Protein AF-0000000084840481 (afdb_homodimer)

pLDDT: mean 82.84, std 16.92, range [30.23, 97.81]

Organism: Latimeria chalumnae (NCBI:txid7897)

InterPro domains:
  IPR010345 Interleukin-17 family [PF06083] (32-110)
  IPR020440 Interleukin-17, chordata [PR01932] (34-46)
  IPR020440 Interleukin-17, chordata [PR01932] (53-62)
  IPR020440 Interleukin-17, chordata [PR01932] (95-109)
  IPR029034 Cystine-knot cytokine [G3DSA:2.10.90.10] (3-116)
  IPR029034 Cystine-knot cytokine [SSF57501] (19-112)

Structure (mmCIF, N/CA/C/O backbone):
data_AF-0000000084840481-model_v1
#
loop_
_entity.id
_entity.type
_entity.pdbx_description
1 polymer 'Uncharacterized protein'
#
loop_
_atom_site.group_PDB
_atom_site.id
_atom_site.type_symbol
_atom_site.label_atom_id
_atom_site.label_alt_id
_atom_site.label_comp_id
_atom_site.label_asym_id
_atom_site.label_entity_id
_atom_site.label_seq_id
_atom_site.pdbx_PDB_ins_code
_atom_site.Cartn_x
_atom_site.Cartn_y
_atom_site.Cartn_z
_atom_site.occupancy
_atom_site.B_iso_or_equiv
_atom_site.auth_seq_id
_atom_site.auth_comp_id
_atom_site.auth_asym_id
_atom_site.auth_atom_id
_atom_site.pdbx_PDB_model_num
ATOM 1 N N . MET A 1 1 ? 0.449 6.656 25.422 1 30.23 1 MET A N 1
ATOM 2 C CA . MET A 1 1 ? 0.347 8.07 25.766 1 30.23 1 MET A CA 1
ATOM 3 C C . MET A 1 1 ? -0.14 8.891 24.578 1 30.23 1 MET A C 1
ATOM 5 O O . MET A 1 1 ? 0.446 8.828 23.5 1 30.23 1 MET A O 1
ATOM 9 N N . TYR A 1 2 ? -1.412 9.273 24.625 1 35.59 2 TYR A N 1
ATOM 10 C CA . TYR A 1 2 ? -2.109 10.109 23.656 1 35.59 2 TYR A CA 1
ATOM 11 C C . TYR A 1 2 ? -1.4 11.445 23.469 1 35.59 2 TYR A C 1
ATOM 13 O O . TYR A 1 2 ? -1.13 12.148 24.438 1 35.59 2 TYR A O 1
ATOM 21 N N . GLN A 1 3 ? -0.428 11.484 22.656 1 46.62 3 GLN A N 1
ATOM 22 C CA . GLN A 1 3 ? 0.114 12.836 22.547 1 46.62 3 GLN A CA 1
ATOM 23 C C . GLN A 1 3 ? -0.957 13.828 22.094 1 46.62 3 GLN A C 1
ATOM 25 O O . GLN A 1 3 ? -1.852 13.469 21.328 1 46.62 3 GLN A O 1
ATOM 30 N N . PRO A 1 4 ? -1.039 14.914 22.75 1 46.19 4 PRO A N 1
ATOM 31 C CA . PRO A 1 4 ? -1.982 16 22.453 1 46.19 4 PRO A CA 1
ATOM 32 C C . PRO A 1 4 ? -2.027 16.359 20.969 1 46.19 4 PRO A C 1
ATOM 34 O O . PRO A 1 4 ? -1.028 16.203 20.266 1 46.19 4 PRO A O 1
ATOM 37 N N . SER A 1 5 ? -3.213 16.312 20.469 1 55.38 5 SER A N 1
ATOM 38 C CA . SER A 1 5 ? -3.543 16.75 19.125 1 55.38 5 SER A CA 1
ATOM 39 C C . SER A 1 5 ? -2.932 18.109 18.812 1 55.38 5 SER A C 1
ATOM 41 O O . SER A 1 5 ? -3.262 19.109 19.469 1 55.38 5 SER A O 1
ATOM 43 N N . LYS A 1 6 ? -1.601 18.234 18.797 1 58.41 6 LYS A N 1
ATOM 44 C CA . LYS A 1 6 ? -1 19.516 18.469 1 58.41 6 LYS A CA 1
ATOM 45 C C . LYS A 1 6 ? -1.173 19.828 16.984 1 58.41 6 LYS A C 1
ATOM 47 O O . LYS A 1 6 ? -1.096 18.938 16.141 1 58.41 6 LYS A O 1
ATOM 52 N N . ALA A 1 7 ? -1.699 21.031 16.812 1 64.62 7 ALA A N 1
ATOM 53 C CA . ALA A 1 7 ? -1.777 21.531 15.445 1 64.62 7 ALA A CA 1
ATOM 54 C C . ALA A 1 7 ? -0.384 21.75 14.859 1 64.62 7 ALA A C 1
ATOM 56 O O . ALA A 1 7 ? 0.525 22.203 15.555 1 64.62 7 ALA A O 1
ATOM 57 N N . ILE A 1 8 ? -0.205 21.125 13.68 1 70.94 8 ILE A N 1
ATOM 58 C CA . ILE A 1 8 ? 1.121 21.266 13.094 1 70.94 8 ILE A CA 1
ATOM 59 C C . ILE A 1 8 ? 1.025 22.062 11.797 1 70.94 8 ILE A C 1
ATOM 61 O O . ILE A 1 8 ? -0.026 22.094 11.148 1 70.94 8 ILE A O 1
ATOM 65 N N . LYS A 1 9 ? 2.07 22.875 11.609 1 72.44 9 LYS A N 1
ATOM 66 C CA . LYS A 1 9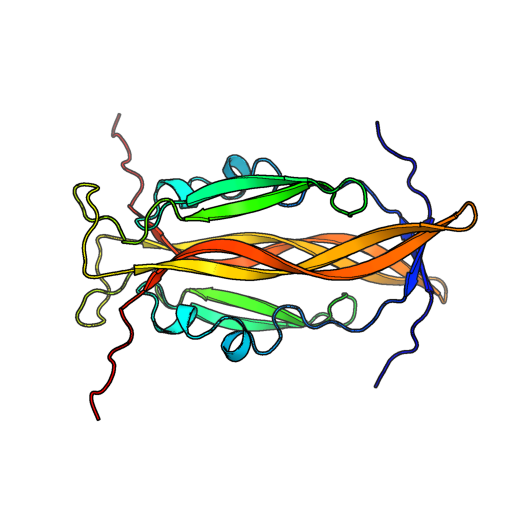 ? 2.211 23.594 10.344 1 72.44 9 LYS A CA 1
ATOM 67 C C . LYS A 1 9 ? 3.066 22.797 9.359 1 72.44 9 LYS A C 1
ATOM 69 O O . LYS A 1 9 ? 4.148 22.312 9.711 1 72.44 9 LYS A O 1
ATOM 74 N N . MET A 1 10 ? 2.486 22.406 8.25 1 77 10 MET A N 1
ATOM 75 C CA . MET A 1 10 ? 3.215 21.625 7.242 1 77 10 MET A CA 1
ATOM 76 C C . MET A 1 10 ? 2.908 22.141 5.84 1 77 10 MET A C 1
ATOM 78 O O . MET A 1 10 ? 1.794 22.594 5.566 1 77 10 MET A O 1
ATOM 82 N N . LYS A 1 11 ? 3.979 22.203 5.047 1 72.62 11 LYS A N 1
ATOM 83 C CA . LYS A 1 11 ? 3.781 22.547 3.641 1 72.62 11 LYS A CA 1
ATOM 84 C C . LYS A 1 11 ? 3.252 21.344 2.855 1 72.62 11 LYS A C 1
ATOM 86 O O . LYS A 1 11 ? 3.766 20.234 2.986 1 72.62 11 LYS A O 1
ATOM 91 N N . LEU A 1 12 ? 2.145 21.609 2.238 1 73 12 LEU A N 1
ATOM 92 C CA . LEU A 1 12 ? 1.531 20.547 1.441 1 73 12 LEU A CA 1
ATOM 93 C C . LEU A 1 12 ? 1.932 20.672 -0.025 1 73 12 LEU A C 1
ATOM 95 O O . LEU A 1 12 ? 1.874 21.766 -0.6 1 73 12 LEU A O 1
ATOM 99 N N . THR A 1 13 ? 2.676 19.828 -0.426 1 68.12 13 THR A N 1
ATOM 100 C CA . THR A 1 13 ? 2.938 19.75 -1.858 1 68.12 13 THR A CA 1
ATOM 101 C C . THR A 1 13 ? 2.061 18.688 -2.512 1 68.12 13 THR A C 1
ATOM 103 O O . THR A 1 13 ? 1.621 17.734 -1.85 1 68.12 13 THR A O 1
ATOM 106 N N . GLU A 1 14 ? 1.682 18.984 -3.752 1 65.56 14 GLU A N 1
ATOM 107 C CA . GLU A 1 14 ? 0.884 18.016 -4.496 1 65.56 14 GLU A CA 1
ATOM 108 C C . GLU A 1 14 ? 1.701 16.781 -4.836 1 65.56 14 GLU A C 1
ATOM 110 O O . GLU A 1 14 ? 2.865 16.875 -5.227 1 65.56 14 GLU A O 1
ATOM 115 N N . PHE A 1 15 ? 1.133 15.695 -4.227 1 66.31 15 PHE A N 1
ATOM 116 C CA . PHE A 1 15 ? 1.73 14.406 -4.535 1 66.31 15 PHE A CA 1
ATOM 117 C C . PHE A 1 15 ? 0.736 13.508 -5.266 1 66.31 15 PHE A C 1
ATOM 119 O O . PHE A 1 15 ? -0.473 13.742 -5.215 1 66.31 15 PHE A O 1
ATOM 126 N N . THR A 1 16 ? 1.17 12.773 -6.266 1 62.72 16 THR A N 1
ATOM 127 C CA . THR A 1 16 ? 0.385 11.648 -6.766 1 62.72 16 THR A CA 1
ATOM 128 C C . THR A 1 16 ? 0.884 10.336 -6.176 1 62.72 16 THR A C 1
ATOM 130 O O . THR A 1 16 ? 2.092 10.133 -6.035 1 62.72 16 THR A O 1
ATOM 133 N N . TYR A 1 17 ? -0.106 9.789 -5.387 1 60.12 17 TYR A N 1
ATOM 134 C CA . TYR A 1 17 ? 0.276 8.43 -5.004 1 60.12 17 TYR A CA 1
ATOM 135 C C . TYR A 1 17 ? 0.443 7.547 -6.234 1 60.12 17 TYR A C 1
ATOM 137 O O . TYR A 1 17 ? -0.393 7.57 -7.141 1 60.12 17 TYR A O 1
ATOM 145 N N . GLY A 1 18 ? 1.456 6.875 -6.281 1 55.62 18 GLY A N 1
ATOM 146 C CA . GLY A 1 18 ? 1.603 5.867 -7.32 1 55.62 18 GLY A CA 1
ATOM 147 C C . GLY A 1 18 ? 1.966 6.457 -8.672 1 55.62 18 GLY A C 1
ATOM 148 O O . GLY A 1 18 ? 1.241 6.27 -9.648 1 55.62 18 GLY A O 1
ATOM 149 N N . SER A 1 19 ? 2.562 7.727 -8.734 1 48.97 19 SER A N 1
ATOM 150 C CA . SER A 1 19 ? 2.965 8.148 -10.07 1 48.97 19 SER A CA 1
ATOM 151 C C . SER A 1 19 ? 3.238 6.953 -10.977 1 48.97 19 SER A C 1
ATOM 153 O O . SER A 1 19 ? 3.361 5.824 -10.5 1 48.97 19 SER A O 1
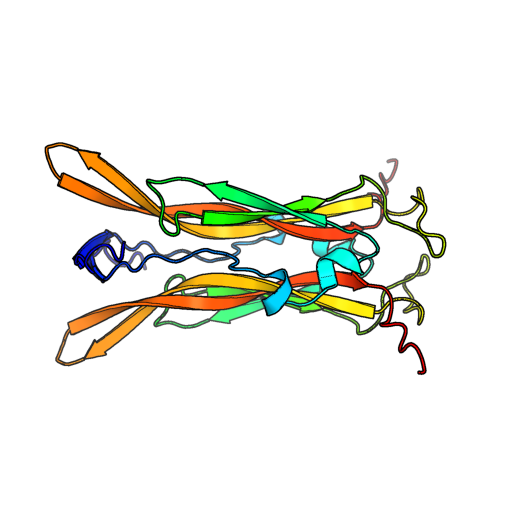ATOM 155 N N . ASP A 1 20 ? 3.467 7.156 -12.328 1 46.34 20 ASP A N 1
ATOM 156 C CA . ASP A 1 20 ? 3.578 6.133 -13.359 1 46.34 20 ASP A CA 1
ATOM 157 C C . ASP A 1 20 ? 4.293 4.891 -12.828 1 46.34 20 ASP A C 1
ATOM 159 O O . ASP A 1 20 ? 5.52 4.879 -12.711 1 46.34 20 ASP A O 1
ATOM 163 N N . ASN A 1 21 ? 3.764 4.371 -11.797 1 46.31 21 ASN A N 1
ATOM 164 C CA . ASN A 1 21 ? 4.223 3.176 -11.094 1 46.31 21 ASN A CA 1
ATOM 165 C C . ASN A 1 21 ? 4.797 2.146 -12.07 1 46.31 21 ASN A C 1
ATOM 167 O O . ASN A 1 21 ? 5.586 1.285 -11.672 1 46.31 21 ASN A O 1
ATOM 171 N N . THR A 1 22 ? 4.074 1.996 -13.266 1 51.19 22 THR A N 1
ATOM 172 C CA . THR A 1 22 ? 4.727 1.05 -14.164 1 51.19 22 THR A CA 1
ATOM 173 C C . THR A 1 22 ? 6.227 1.326 -14.242 1 51.19 22 THR A C 1
ATOM 175 O O . THR A 1 22 ? 7.035 0.395 -14.258 1 51.19 22 THR A O 1
ATOM 178 N N . GLU A 1 23 ? 6.52 2.604 -14.18 1 55.88 23 GLU A N 1
ATOM 179 C CA . GLU A 1 23 ? 7.941 2.908 -14.344 1 55.88 23 GLU A CA 1
ATOM 180 C C . GLU A 1 23 ? 8.695 2.717 -13.031 1 55.88 23 GLU A C 1
ATOM 182 O O . GLU A 1 23 ? 9.836 2.252 -13.031 1 55.88 23 GLU A O 1
ATOM 187 N N . LYS A 1 24 ? 7.848 2.844 -11.984 1 58.5 24 LYS A N 1
ATOM 188 C CA . LYS A 1 24 ? 8.664 2.9 -10.773 1 58.5 24 LYS A CA 1
ATOM 189 C C . LYS A 1 24 ? 8.82 1.515 -10.156 1 58.5 24 LYS A C 1
ATOM 191 O O . LYS A 1 24 ? 9.883 1.191 -9.609 1 58.5 24 LYS A O 1
ATOM 196 N N . PHE A 1 25 ? 7.711 0.803 -10.375 1 65.88 25 PHE A N 1
ATOM 197 C CA . PHE A 1 25 ? 7.883 -0.455 -9.656 1 65.88 25 PHE A CA 1
ATOM 198 C C . PHE A 1 25 ? 7.93 -1.63 -10.625 1 65.88 25 PHE A C 1
ATOM 200 O O . PHE A 1 25 ? 7.863 -2.787 -10.211 1 65.88 25 PHE A O 1
ATOM 207 N N . GLY A 1 26 ? 8.133 -1.222 -11.867 1 70.56 26 GLY A N 1
ATOM 208 C CA . GLY A 1 26 ? 8.406 -2.256 -12.852 1 70.56 26 GLY A CA 1
ATOM 209 C C . GLY A 1 26 ? 7.145 -2.902 -13.406 1 70.56 26 GLY A C 1
ATOM 210 O O . GLY A 1 26 ? 6.07 -2.295 -13.383 1 70.56 26 GLY A O 1
ATOM 211 N N . ASP A 1 27 ? 7.363 -4.152 -14.031 1 88.25 27 ASP A N 1
ATOM 212 C CA . ASP A 1 27 ? 6.332 -4.863 -14.781 1 88.25 27 ASP A CA 1
ATOM 213 C C . ASP A 1 27 ? 5.738 -6 -13.961 1 88.25 27 ASP A C 1
ATOM 215 O O . ASP A 1 27 ? 5.301 -7.012 -14.508 1 88.25 27 ASP A O 1
ATOM 219 N N . VAL A 1 28 ? 5.738 -5.77 -12.602 1 93.69 28 VAL A N 1
ATOM 220 C CA . VAL A 1 28 ? 5.234 -6.84 -11.742 1 93.69 28 VAL A CA 1
ATOM 221 C C . VAL A 1 28 ? 3.762 -7.098 -12.055 1 93.69 28 VAL A C 1
ATOM 223 O O . VAL A 1 28 ? 3.336 -8.25 -12.164 1 93.69 28 VAL A O 1
ATOM 226 N N . HIS A 1 29 ? 3.029 -6.07 -12.219 1 95.31 29 HIS A N 1
ATOM 227 C CA . HIS A 1 29 ? 1.584 -6.172 -12.391 1 95.31 29 HIS A CA 1
ATOM 228 C C . HIS A 1 29 ? 1.229 -6.918 -13.672 1 95.31 29 HIS A C 1
ATOM 230 O O . HIS A 1 29 ? 0.237 -7.652 -13.711 1 95.31 29 HIS A O 1
ATOM 236 N N . SER A 1 30 ? 2.084 -6.781 -14.672 1 93.69 30 SER A N 1
ATOM 237 C CA . SER A 1 30 ? 1.787 -7.41 -15.961 1 93.69 30 SER A CA 1
ATOM 238 C C . SER A 1 30 ? 2.377 -8.812 -16.031 1 93.69 30 SER A C 1
ATOM 240 O O . SER A 1 30 ? 1.871 -9.664 -16.766 1 93.69 30 SER A O 1
ATOM 242 N N . ARG A 1 31 ? 3.322 -9.102 -15.328 1 95.25 31 ARG A N 1
ATOM 243 C CA . ARG A 1 31 ? 3.975 -10.406 -15.352 1 95.25 31 ARG A CA 1
ATOM 244 C C . ARG A 1 31 ? 3.357 -11.344 -14.32 1 95.25 31 ARG A C 1
ATOM 246 O O . ARG A 1 31 ? 3.6 -12.555 -14.359 1 95.25 31 ARG A O 1
ATOM 253 N N . SER A 1 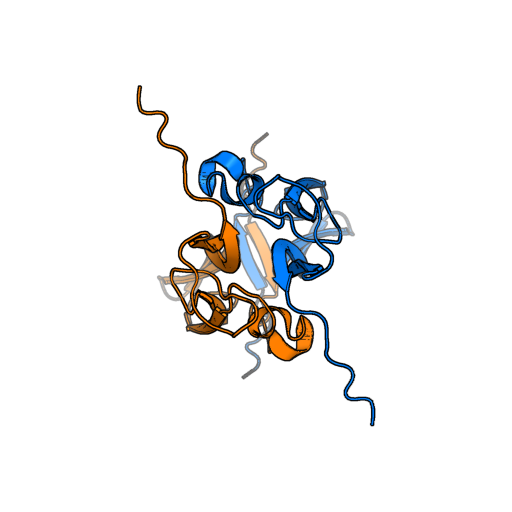32 ? 2.654 -10.789 -13.367 1 96.5 32 SER A N 1
ATOM 254 C CA . SER A 1 32 ? 2.023 -11.602 -12.328 1 96.5 32 SER A CA 1
ATOM 255 C C . SER A 1 32 ? 1.05 -12.602 -12.938 1 96.5 32 SER A C 1
ATOM 257 O O . SER A 1 32 ? 0.38 -12.305 -13.93 1 96.5 32 SER A O 1
ATOM 259 N N . ILE A 1 33 ? 0.937 -13.805 -12.297 1 97.12 33 ILE A N 1
ATOM 260 C CA . ILE A 1 33 ? -0.094 -14.75 -12.727 1 97.12 33 ILE A CA 1
ATOM 261 C C . ILE A 1 33 ? -1.432 -14.367 -12.094 1 97.12 33 ILE A C 1
ATOM 263 O O . ILE A 1 33 ? -2.438 -15.047 -12.305 1 97.12 33 ILE A O 1
ATOM 267 N N . SER A 1 34 ? -1.493 -13.352 -11.336 1 97.75 34 SER A N 1
ATOM 268 C CA . SER A 1 34 ? -2.656 -12.586 -10.906 1 97.75 34 SER A CA 1
ATOM 269 C C . SER A 1 34 ? -2.562 -11.133 -11.359 1 97.75 34 SER A C 1
ATOM 271 O O . SER A 1 34 ? -2.445 -10.227 -10.539 1 97.75 34 SER A O 1
ATOM 273 N N . PRO A 1 35 ? -2.637 -10.922 -12.664 1 97.44 35 PRO A N 1
ATOM 274 C CA . PRO A 1 35 ? -2.365 -9.578 -13.18 1 97.44 35 PRO A CA 1
ATOM 275 C C . PRO A 1 35 ? -3.42 -8.562 -12.758 1 97.44 35 PRO A C 1
ATOM 277 O O . PRO A 1 35 ? -4.562 -8.93 -12.484 1 97.44 35 PRO A O 1
ATOM 280 N N . TRP A 1 36 ? -2.953 -7.309 -12.695 1 96.69 36 TRP A N 1
ATOM 281 C CA . TRP A 1 36 ? -3.873 -6.227 -12.367 1 96.69 36 TRP A CA 1
ATOM 282 C C . TRP A 1 36 ? -3.584 -4.988 -13.203 1 96.69 36 TRP A C 1
ATOM 284 O O . TRP A 1 36 ? -2.506 -4.863 -13.789 1 96.69 36 TRP A O 1
ATOM 294 N N . ASN A 1 37 ? -4.578 -4.211 -13.281 1 94.12 37 ASN A N 1
ATOM 295 C CA . ASN A 1 37 ? -4.449 -2.871 -13.844 1 94.12 37 ASN A CA 1
ATOM 296 C C . ASN A 1 37 ? -4.574 -1.795 -12.773 1 94.12 37 ASN A C 1
ATOM 298 O O . ASN A 1 37 ? -5.035 -2.07 -11.664 1 94.12 37 ASN A O 1
ATOM 302 N N . TYR A 1 38 ? -4.016 -0.665 -13.117 1 91.38 38 TYR A N 1
ATOM 303 C CA . TYR A 1 38 ? -4.184 0.473 -12.227 1 91.38 38 TYR A CA 1
ATOM 304 C C . TYR A 1 38 ? -5.258 1.422 -12.742 1 91.38 38 TYR A C 1
ATOM 306 O O . TYR A 1 38 ? -5.352 1.662 -13.945 1 91.38 38 TYR A O 1
ATOM 314 N N . THR A 1 39 ? -6.039 1.867 -11.875 1 91.5 39 THR A N 1
ATOM 315 C CA . THR A 1 39 ? -6.965 2.961 -12.148 1 91.5 39 THR A CA 1
ATOM 316 C C . THR A 1 39 ? -6.652 4.168 -11.266 1 91.5 39 THR A C 1
ATOM 318 O O . THR A 1 39 ? -6.062 4.023 -10.195 1 91.5 39 THR A O 1
ATOM 321 N N . ILE A 1 40 ? -6.922 5.289 -11.766 1 90.12 40 ILE A N 1
ATOM 322 C CA . ILE A 1 40 ? -6.672 6.512 -11.008 1 90.12 40 ILE A CA 1
ATOM 323 C C . ILE A 1 40 ? -7.926 6.895 -10.227 1 90.12 40 ILE A C 1
ATOM 325 O O . ILE A 1 40 ? -9 7.059 -10.805 1 90.12 40 ILE A O 1
ATOM 329 N N . ASN A 1 41 ? -7.848 6.922 -8.938 1 91.38 41 ASN A N 1
ATOM 330 C CA . ASN A 1 41 ? -8.852 7.477 -8.031 1 91.38 41 ASN A CA 1
ATOM 331 C C . ASN A 1 41 ? -8.578 8.945 -7.723 1 91.38 41 ASN A C 1
ATOM 333 O O . ASN A 1 41 ? -7.625 9.266 -7.012 1 91.38 41 ASN A O 1
ATOM 337 N N . HIS A 1 42 ? -9.414 9.859 -8.266 1 92.69 42 HIS A N 1
ATOM 338 C CA . HIS A 1 42 ? -9.195 11.289 -8.133 1 92.69 42 HIS A CA 1
ATOM 339 C C . HIS A 1 42 ? -10.156 11.914 -7.133 1 92.69 42 HIS A C 1
ATOM 341 O O . HIS A 1 42 ? -11.359 11.641 -7.168 1 92.69 42 HIS A O 1
ATOM 347 N N . ASP A 1 43 ? -9.656 12.633 -6.207 1 93.5 43 ASP A N 1
ATOM 348 C CA . ASP A 1 43 ? -10.383 13.453 -5.238 1 93.5 43 ASP A CA 1
ATOM 349 C C . ASP A 1 43 ? -9.711 14.82 -5.062 1 93.5 43 ASP A C 1
ATOM 351 O O . ASP A 1 43 ? -8.648 14.922 -4.449 1 93.5 43 ASP A O 1
ATOM 355 N N . PRO A 1 44 ? -10.312 15.867 -5.578 1 91.19 44 PRO A N 1
ATOM 356 C CA . PRO A 1 44 ? -9.68 17.188 -5.512 1 91.19 44 PRO A CA 1
ATOM 357 C C . PRO A 1 44 ? -9.547 17.703 -4.086 1 91.19 44 PRO A C 1
ATOM 359 O O . PRO A 1 44 ? -8.797 18.656 -3.84 1 91.19 44 PRO A O 1
ATOM 362 N N . ASN A 1 45 ? -10.219 17.094 -3.139 1 91.44 45 ASN A N 1
ATOM 363 C CA . ASN A 1 45 ? -10.164 17.547 -1.752 1 91.44 45 ASN A CA 1
ATOM 364 C C . ASN A 1 45 ? -9.273 16.641 -0.905 1 91.44 45 ASN A C 1
ATOM 366 O O . ASN A 1 45 ? -9.383 16.625 0.322 1 91.44 45 ASN A O 1
ATOM 370 N N . ARG A 1 46 ? -8.43 15.922 -1.568 1 91.81 46 ARG A N 1
ATOM 371 C CA . ARG A 1 46 ? -7.551 14.984 -0.891 1 91.81 46 ARG A CA 1
ATOM 372 C C . ARG A 1 46 ? -6.098 15.203 -1.298 1 91.81 46 ARG A C 1
ATOM 374 O O . ARG A 1 46 ? -5.812 15.547 -2.447 1 91.81 46 ARG A O 1
ATOM 381 N N . ILE A 1 47 ? -5.176 14.977 -0.382 1 86.12 47 ILE A N 1
ATOM 382 C CA . ILE A 1 47 ? -3.74 14.938 -0.645 1 86.12 47 ILE A CA 1
ATOM 383 C C . ILE A 1 47 ? -3.195 13.547 -0.339 1 86.12 47 ILE A C 1
ATOM 385 O O . ILE A 1 47 ? -3.268 13.086 0.801 1 86.12 47 ILE A O 1
ATOM 389 N N . PRO A 1 48 ? -2.648 13 -1.306 1 89.31 48 PRO A N 1
ATOM 390 C CA . PRO A 1 48 ? -2.594 13.398 -2.713 1 89.31 48 PRO A CA 1
ATOM 391 C C . PRO A 1 48 ? -3.961 13.352 -3.393 1 89.31 48 PRO A C 1
ATOM 393 O O . PRO A 1 48 ? -4.832 12.578 -2.986 1 89.31 48 PRO A O 1
ATOM 396 N N . SER A 1 49 ? -4.102 14.125 -4.457 1 90.25 49 SER A N 1
ATOM 397 C CA . SER A 1 49 ? -5.387 14.172 -5.145 1 90.25 49 SER A CA 1
ATOM 398 C C . SER A 1 49 ? -5.578 12.961 -6.047 1 90.25 49 SER A C 1
ATOM 400 O O . SER A 1 49 ? -6.703 12.648 -6.445 1 90.25 49 SER A O 1
ATOM 402 N N . GLU A 1 50 ? -4.461 12.336 -6.406 1 89.81 50 GLU A N 1
ATOM 403 C CA . GLU A 1 50 ? -4.531 11.164 -7.273 1 89.81 50 GLU A CA 1
ATOM 404 C C . GLU A 1 50 ? -3.904 9.945 -6.609 1 89.81 50 GLU A C 1
ATOM 406 O O . GLU A 1 50 ? -2.764 10 -6.145 1 89.81 50 GLU A O 1
ATOM 411 N N . ILE A 1 51 ? -4.711 8.906 -6.523 1 89.94 51 ILE A N 1
ATOM 412 C CA . ILE A 1 51 ? -4.246 7.625 -5.996 1 89.94 51 ILE A CA 1
ATOM 413 C C . ILE A 1 51 ? -4.43 6.535 -7.051 1 89.94 51 ILE A C 1
ATOM 415 O O . ILE A 1 51 ? -5.516 6.387 -7.617 1 89.94 51 ILE A O 1
ATOM 419 N N . ARG A 1 52 ? -3.361 5.879 -7.363 1 89 52 ARG A N 1
ATOM 420 C CA . ARG A 1 52 ? -3.465 4.723 -8.25 1 89 52 ARG A CA 1
ATOM 421 C C . ARG A 1 52 ? -3.896 3.48 -7.48 1 89 52 ARG A C 1
ATOM 423 O O . ARG A 1 52 ? -3.238 3.08 -6.52 1 89 52 ARG A O 1
ATOM 430 N N . GLU A 1 53 ? -4.922 2.986 -7.91 1 92.06 53 GLU A N 1
ATOM 431 C CA . GLU A 1 53 ? -5.5 1.812 -7.266 1 92.06 53 GLU A CA 1
ATOM 432 C C . GLU A 1 53 ? -5.453 0.595 -8.18 1 92.06 53 GLU A C 1
ATOM 434 O O . GLU A 1 53 ? -5.758 0.695 -9.375 1 92.06 53 GLU A O 1
ATOM 439 N N . ALA A 1 54 ? -5.039 -0.534 -7.613 1 93.56 54 ALA A N 1
ATOM 440 C CA . ALA A 1 54 ? -4.973 -1.773 -8.383 1 93.56 54 ALA A CA 1
ATOM 441 C C . ALA A 1 54 ? -6.352 -2.41 -8.523 1 93.56 54 ALA A C 1
ATOM 443 O O . ALA A 1 54 ? -7.195 -2.275 -7.633 1 93.56 54 ALA A O 1
ATOM 444 N N . LYS A 1 55 ? -6.566 -3.045 -9.672 1 96.5 55 LYS A N 1
ATOM 445 C CA . LYS A 1 55 ? -7.73 -3.887 -9.93 1 96.5 55 LYS A CA 1
ATOM 446 C C . LYS A 1 55 ? -7.316 -5.227 -10.523 1 96.5 55 LYS A C 1
ATOM 448 O O . LYS A 1 55 ? -6.766 -5.281 -11.625 1 96.5 55 LYS A O 1
ATOM 453 N N . CYS A 1 56 ? -7.691 -6.234 -9.766 1 97.75 56 CYS A N 1
ATOM 454 C CA . CYS A 1 56 ? -7.352 -7.559 -10.273 1 97.75 56 CYS A CA 1
ATOM 455 C C . CYS A 1 56 ? -8.102 -7.855 -11.562 1 97.75 56 CYS A C 1
ATOM 457 O O . CYS A 1 56 ? -9.32 -7.672 -11.641 1 97.75 56 CYS A O 1
ATOM 459 N N . LEU A 1 57 ? -7.418 -8.344 -12.57 1 97.44 57 LEU A N 1
ATOM 460 C CA . LEU A 1 57 ? -8 -8.531 -13.898 1 97.44 57 LEU A CA 1
ATOM 461 C C . LEU A 1 57 ? -8.945 -9.727 -13.914 1 97.44 57 LEU A C 1
ATOM 463 O O . LEU 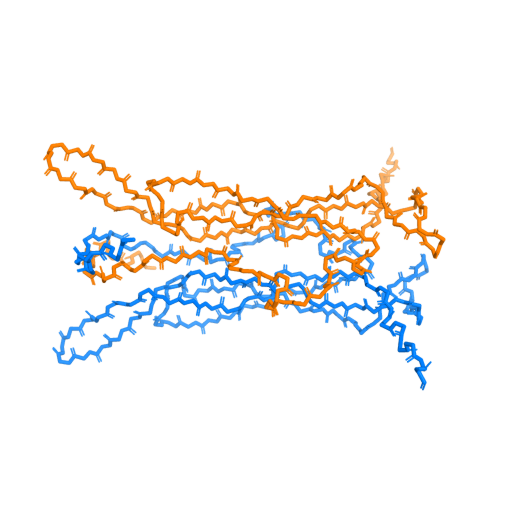A 1 57 ? -9.93 -9.742 -14.656 1 97.44 57 LEU A O 1
ATOM 467 N N . TYR A 1 58 ? -8.648 -10.758 -13.102 1 97.44 58 TYR A N 1
ATOM 468 C CA . TYR A 1 58 ? -9.398 -12.008 -13.125 1 97.44 58 TYR A CA 1
ATOM 469 C C . TYR A 1 58 ? -9.742 -12.461 -11.711 1 97.44 58 TYR A C 1
ATOM 471 O O . TYR A 1 58 ? -9.156 -11.984 -10.734 1 97.44 58 TYR A O 1
ATOM 479 N N . MET A 1 59 ? -10.672 -13.375 -11.602 1 96.88 59 MET A N 1
ATOM 480 C CA . MET A 1 59 ? -11.062 -13.969 -10.32 1 96.88 59 MET A CA 1
ATOM 481 C C . MET A 1 59 ? -10.164 -15.148 -9.977 1 96.88 59 MET A C 1
ATOM 483 O O . MET A 1 59 ? -10.062 -15.531 -8.805 1 96.88 59 MET A O 1
ATOM 487 N N . ARG A 1 60 ? -9.594 -15.672 -11.078 1 97.25 60 ARG A N 1
ATOM 488 C C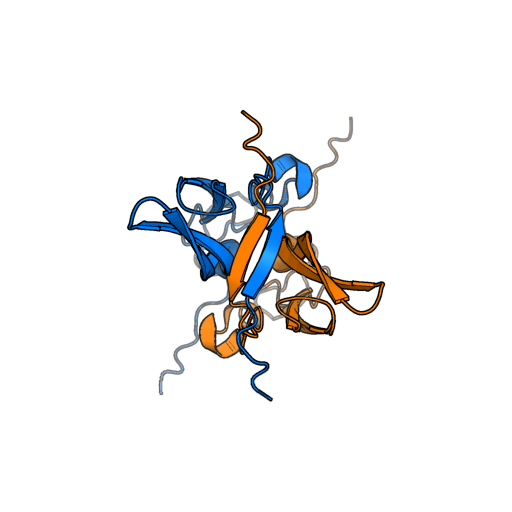A . ARG A 1 60 ? -8.703 -16.828 -10.93 1 97.25 60 ARG A CA 1
ATOM 489 C C . ARG A 1 60 ? -7.32 -16.516 -11.492 1 97.25 60 ARG A C 1
ATOM 491 O O . ARG A 1 60 ? -7.145 -15.555 -12.234 1 97.25 60 ARG A O 1
ATOM 498 N N . CYS A 1 61 ? -6.359 -17.297 -11.062 1 97.62 61 CYS A N 1
ATOM 499 C CA . CYS A 1 61 ? -4.98 -17.078 -11.492 1 97.62 61 CYS A CA 1
ATOM 500 C C . CYS A 1 61 ? -4.719 -17.766 -12.828 1 97.62 61 CYS A C 1
ATOM 502 O O . CYS A 1 61 ? -5.453 -18.688 -13.219 1 97.62 61 CYS A O 1
ATOM 504 N N . LEU A 1 62 ? -3.686 -17.266 -13.461 1 96.44 62 LEU A N 1
ATOM 505 C CA . LEU A 1 62 ? -3.371 -17.766 -14.797 1 96.44 62 LEU A CA 1
ATOM 506 C C . LEU A 1 62 ? -2.393 -18.922 -14.734 1 96.44 62 LEU A C 1
ATOM 508 O O . LEU A 1 62 ? -1.476 -18.938 -13.906 1 96.44 62 LEU A O 1
ATOM 512 N N . ASP A 1 63 ? -2.582 -19.812 -15.664 1 91.69 63 ASP A N 1
ATOM 513 C CA . ASP A 1 63 ? -1.635 -20.906 -15.797 1 91.69 63 ASP A CA 1
ATOM 514 C C . ASP A 1 63 ? -0.561 -20.594 -16.828 1 91.69 63 ASP A C 1
ATOM 516 O O . ASP A 1 63 ? -0.433 -19.453 -17.266 1 91.69 63 ASP A O 1
ATOM 520 N N . ALA A 1 64 ? 0.353 -21.625 -17.109 1 86.88 64 ALA A N 1
ATOM 521 C CA . ALA A 1 64 ? 1.489 -21.438 -18.016 1 86.88 64 ALA A CA 1
ATOM 522 C C . ALA A 1 64 ? 1.024 -21.016 -19.406 1 86.88 64 ALA A C 1
ATOM 524 O O . ALA A 1 64 ? 1.769 -20.359 -20.141 1 86.88 64 ALA A O 1
ATOM 525 N N . ARG A 1 65 ? -0.202 -21.328 -19.781 1 90.06 65 ARG A N 1
ATOM 526 C CA . ARG A 1 65 ? -0.744 -21 -21.094 1 90.06 65 ARG A CA 1
ATOM 527 C C . ARG A 1 65 ? -1.436 -19.641 -21.078 1 90.06 65 ARG A C 1
ATOM 529 O O . ARG A 1 65 ? -1.959 -19.203 -22.109 1 90.06 65 ARG A O 1
ATOM 536 N N . GLY A 1 66 ? -1.543 -19.031 -19.953 1 90.75 66 GLY A N 1
ATOM 537 C CA . GLY A 1 66 ? -2.215 -17.75 -19.844 1 90.75 66 GLY A CA 1
ATOM 538 C C . GLY A 1 66 ? -3.711 -17.875 -19.625 1 90.75 66 GLY A C 1
ATOM 539 O O . GLY A 1 66 ? -4.453 -16.906 -19.828 1 90.75 66 GLY A O 1
ATOM 540 N N . GLU A 1 67 ? -4.129 -19.078 -19.297 1 94.38 67 GLU A N 1
ATOM 541 C CA . GLU A 1 67 ? -5.551 -19.328 -19.062 1 94.38 67 GLU A CA 1
ATOM 542 C C . GLU A 1 67 ? -5.863 -19.406 -17.562 1 94.38 67 GLU A C 1
ATOM 544 O O . GLU A 1 67 ? -5.02 -19.812 -16.766 1 94.38 67 GLU A O 1
ATOM 549 N N . GLN A 1 68 ? -7.078 -19 -17.266 1 93.38 68 GLN A N 1
ATOM 550 C CA . GLN A 1 68 ? -7.492 -19.078 -15.859 1 93.38 68 GLN A CA 1
ATOM 551 C C . GLN A 1 68 ? -7.598 -20.516 -15.391 1 93.38 68 GLN A C 1
ATOM 553 O O . GLN A 1 68 ? -8.156 -21.359 -16.094 1 93.38 68 GLN A O 1
ATOM 558 N N . ASP A 1 69 ? -6.969 -20.75 -14.281 1 86.56 69 ASP A N 1
ATOM 559 C CA . ASP A 1 69 ? -7.059 -22.062 -13.633 1 86.56 69 ASP A CA 1
ATOM 560 C C . ASP A 1 69 ? -7.934 -21.984 -12.383 1 86.56 69 ASP A C 1
ATOM 562 O O . ASP A 1 69 ? -7.914 -20.984 -11.656 1 86.56 69 ASP A O 1
ATOM 566 N N . ASN A 1 70 ? -8.594 -23.062 -12.055 1 88.75 70 ASN A N 1
ATOM 567 C CA . ASN A 1 70 ? -9.562 -23.078 -10.969 1 88.75 70 ASN A CA 1
ATOM 568 C C . ASN A 1 70 ? -8.906 -23.438 -9.641 1 88.75 70 ASN A C 1
ATOM 570 O O . ASN A 1 70 ? -9.57 -23.516 -8.609 1 88.75 70 ASN A O 1
ATOM 574 N N . GLN A 1 71 ? -7.633 -23.469 -9.594 1 91.25 71 GLN A N 1
ATOM 575 C CA . GLN A 1 71 ? -6.973 -23.953 -8.383 1 91.25 71 GLN A CA 1
ATOM 576 C C . GLN A 1 71 ? -6.691 -22.812 -7.414 1 91.25 71 GLN A C 1
ATOM 578 O O . GLN A 1 71 ? -6.637 -23.016 -6.199 1 91.25 71 GLN A O 1
ATOM 583 N N . LEU A 1 72 ? -6.461 -21.703 -8.023 1 94.94 72 LEU A N 1
ATOM 584 C CA . LEU A 1 72 ? -6.07 -20.547 -7.215 1 94.94 72 LEU A CA 1
ATOM 585 C C . LEU A 1 72 ? -6.988 -19.359 -7.48 1 94.94 72 LEU A C 1
ATOM 587 O O . LEU A 1 72 ? -7.449 -19.172 -8.609 1 94.94 72 LEU A O 1
ATOM 591 N N . ASN A 1 73 ? -7.25 -18.609 -6.422 1 96.5 73 ASN A N 1
ATOM 592 C CA . ASN A 1 73 ? -8.023 -17.375 -6.531 1 96.5 73 ASN A CA 1
ATOM 593 C C . ASN A 1 73 ? -7.109 -16.156 -6.617 1 96.5 73 ASN A C 1
ATOM 595 O O . ASN A 1 73 ? -6.09 -16.094 -5.93 1 96.5 73 ASN A O 1
ATOM 599 N N . SER A 1 74 ? -7.453 -15.289 -7.531 1 97.69 74 SER A N 1
ATOM 600 C CA . SER A 1 74 ? -6.828 -13.977 -7.547 1 97.69 74 SER A CA 1
ATOM 601 C C . SER A 1 74 ? -7.496 -13.031 -6.547 1 97.69 74 SER A C 1
ATOM 603 O O . SER A 1 74 ? -8.672 -12.688 -6.699 1 97.69 74 SER A O 1
ATOM 605 N N . VAL A 1 75 ? -6.723 -12.555 -5.574 1 97.06 75 VAL A N 1
ATOM 606 C CA . VAL A 1 75 ? -7.301 -11.781 -4.477 1 97.06 75 VAL A CA 1
ATOM 607 C C . VAL A 1 75 ? -6.555 -10.453 -4.336 1 97.06 75 VAL A C 1
ATOM 609 O O . VAL A 1 75 ? -5.324 -10.414 -4.387 1 97.06 75 VAL A O 1
ATOM 612 N N . PRO A 1 76 ? -7.301 -9.406 -4.168 1 96.62 76 PRO A N 1
ATOM 613 C CA . PRO A 1 76 ? -6.66 -8.109 -3.957 1 96.62 76 PRO A CA 1
ATOM 614 C C . PRO A 1 76 ? -5.883 -8.039 -2.645 1 96.62 76 PRO A C 1
ATOM 616 O O . PRO A 1 76 ? -6.316 -8.609 -1.638 1 96.62 76 PRO A O 1
ATOM 619 N N . ILE A 1 77 ? -4.746 -7.449 -2.732 1 94.69 77 ILE A N 1
ATOM 620 C CA . ILE A 1 77 ? -4 -7.055 -1.541 1 94.69 77 ILE A CA 1
ATOM 621 C C . ILE A 1 77 ? -4.387 -5.637 -1.137 1 94.69 77 ILE A C 1
ATOM 623 O O . ILE A 1 77 ? -4.246 -4.699 -1.926 1 94.69 77 ILE A O 1
ATOM 627 N N . LYS A 1 78 ? -4.859 -5.516 0.122 1 92.69 78 LYS A N 1
ATOM 628 C CA . LYS A 1 78 ? -5.316 -4.219 0.612 1 92.69 78 LYS A CA 1
ATOM 629 C C . LYS A 1 78 ? -4.344 -3.643 1.637 1 92.69 78 LYS A C 1
ATOM 631 O O . LYS A 1 78 ? -3.705 -4.391 2.381 1 92.69 78 LYS A O 1
ATOM 636 N N . GLN A 1 79 ? -4.254 -2.307 1.586 1 88.75 79 GLN A N 1
ATOM 637 C CA . GLN A 1 79 ? -3.4 -1.579 2.521 1 88.75 79 GLN A CA 1
ATOM 638 C C . GLN A 1 79 ? -4.043 -0.26 2.939 1 88.75 79 GLN A C 1
ATOM 640 O O . GLN A 1 79 ? -4.641 0.435 2.115 1 88.75 79 GLN A O 1
ATOM 645 N N . GLU A 1 80 ? -3.824 0.002 4.195 1 88.12 80 GLU A N 1
ATOM 646 C CA . GLU A 1 80 ? -4.254 1.326 4.633 1 88.12 80 GLU A CA 1
ATOM 647 C C . GLU A 1 80 ? -3.182 2.375 4.348 1 88.12 80 GLU A C 1
ATOM 649 O O . GLU A 1 80 ? -1.992 2.123 4.543 1 88.12 80 GLU A O 1
ATOM 654 N N . ILE A 1 81 ? -3.66 3.531 3.838 1 88.31 81 ILE A N 1
ATOM 655 C CA . ILE A 1 81 ? -2.754 4.652 3.605 1 88.31 81 ILE A CA 1
ATOM 656 C C . ILE A 1 81 ? -3.275 5.895 4.32 1 88.31 81 ILE A C 1
ATOM 658 O O . ILE A 1 81 ? -4.441 5.945 4.723 1 88.31 81 ILE A O 1
ATOM 662 N N . LEU A 1 82 ? -2.357 6.82 4.496 1 88.75 82 LEU A N 1
ATOM 663 C CA . LEU A 1 82 ? -2.746 8.117 5.039 1 88.75 82 LEU A CA 1
ATOM 664 C C . LEU A 1 82 ? -3.035 9.109 3.92 1 88.75 82 LEU A C 1
ATOM 666 O O . LEU A 1 82 ? -2.318 9.148 2.918 1 88.75 82 LEU A O 1
ATOM 670 N N . VAL A 1 83 ? -4.043 9.766 4.137 1 90.38 83 VAL A N 1
ATOM 671 C CA . VAL A 1 83 ? -4.387 10.875 3.25 1 90.38 83 VAL A CA 1
ATOM 672 C C . VAL A 1 83 ? -4.746 12.109 4.078 1 90.38 83 VAL A C 1
ATOM 674 O O . VAL A 1 83 ? -5.039 12 5.27 1 90.38 83 VAL A O 1
ATOM 677 N N . ILE A 1 84 ? -4.613 13.234 3.471 1 88.88 84 ILE A N 1
ATOM 678 C CA . ILE A 1 84 ? -5.066 14.477 4.082 1 88.88 84 ILE A CA 1
ATOM 679 C C . ILE A 1 84 ? -6.297 14.992 3.342 1 88.88 84 ILE A C 1
ATOM 681 O O . ILE A 1 84 ? -6.258 15.203 2.127 1 88.88 84 ILE A O 1
ATOM 685 N N . LYS A 1 85 ? -7.402 15.141 4.043 1 91.94 85 LYS A N 1
ATOM 686 C CA . LYS A 1 85 ? -8.625 15.695 3.463 1 91.94 85 LYS A CA 1
ATOM 687 C C . LYS A 1 85 ? -8.766 17.172 3.793 1 91.94 85 LYS A C 1
ATOM 689 O O . LYS A 1 85 ? -8.469 17.594 4.914 1 91.94 85 LYS A O 1
ATOM 694 N N . ARG A 1 86 ? -9.25 17.875 2.779 1 89.75 86 ARG A N 1
ATOM 695 C CA . ARG A 1 86 ? -9.477 19.312 2.951 1 89.75 86 ARG A CA 1
ATOM 696 C C . ARG A 1 86 ? -10.969 19.625 2.902 1 89.75 86 ARG A C 1
ATOM 698 O O . ARG A 1 86 ? -11.719 19.016 2.135 1 89.75 86 ARG A O 1
ATOM 705 N N . HIS A 1 87 ? -11.367 20.391 3.812 1 91.81 87 HIS A N 1
ATOM 706 C CA . HIS A 1 87 ? -12.75 20.844 3.877 1 91.81 87 HIS A CA 1
ATOM 707 C C . HIS A 1 87 ? -12.836 22.359 3.953 1 91.81 87 HIS A C 1
ATOM 709 O O . HIS A 1 87 ? -12.078 23 4.691 1 91.81 87 HIS A O 1
ATOM 715 N N . TRP A 1 88 ? -13.648 22.891 3.025 1 88.31 88 TRP A N 1
ATOM 716 C CA . TRP A 1 88 ? -13.875 24.328 3.006 1 88.31 88 TRP A CA 1
ATOM 717 C C . TRP A 1 88 ? -15.07 24.719 3.869 1 88.31 88 TRP A C 1
ATOM 719 O O . TRP A 1 88 ? -16.188 24.234 3.637 1 88.31 88 TRP A O 1
ATOM 729 N N . LYS A 1 89 ? -14.773 25.391 4.898 1 85.19 89 LYS A N 1
ATOM 730 C CA . LYS A 1 89 ? -15.812 25.922 5.777 1 85.19 89 LYS A CA 1
ATOM 731 C C . LYS A 1 89 ? -15.414 27.297 6.336 1 85.19 89 LYS A C 1
ATOM 733 O O . LYS A 1 89 ? -14.281 27.484 6.777 1 85.19 89 LYS A O 1
ATOM 738 N N . GLN A 1 90 ? -16.531 28.203 6.352 1 85.81 90 GLN A N 1
ATOM 739 C CA . GLN A 1 90 ? -16.344 29.531 6.941 1 85.81 90 GLN A CA 1
ATOM 740 C C . GLN A 1 90 ? -15.164 30.25 6.305 1 85.81 90 GLN A C 1
ATOM 742 O O . GLN A 1 90 ? -14.297 30.781 7.008 1 85.81 90 GLN A O 1
ATOM 747 N N . CYS A 1 91 ? -14.969 30.188 5.102 1 86.69 91 CYS A N 1
ATOM 748 C CA . CYS A 1 91 ? -14.008 30.906 4.277 1 86.69 91 CYS A CA 1
ATOM 749 C C . CYS A 1 91 ? -12.586 30.453 4.57 1 86.69 91 CYS A C 1
ATOM 751 O O . CYS A 1 91 ? -11.641 31.234 4.473 1 86.69 91 CYS A O 1
ATOM 753 N N . LYS A 1 92 ? -12.469 29.297 5.098 1 83.88 92 LYS A N 1
ATOM 754 C CA . LYS A 1 92 ? -11.141 28.734 5.312 1 83.88 92 LYS A CA 1
ATOM 755 C C . LYS A 1 92 ? -11.141 27.219 5.059 1 83.88 92 LYS A C 1
ATOM 757 O O . LYS A 1 92 ? -12.18 26.578 5.148 1 83.88 92 LYS A O 1
ATOM 762 N N . TYR A 1 93 ? -9.859 26.672 4.73 1 83.44 93 TYR A N 1
ATOM 763 C CA . TYR A 1 93 ? -9.711 25.219 4.617 1 83.44 93 TYR A CA 1
ATOM 764 C C . TYR A 1 93 ? -9.312 24.609 5.953 1 83.44 93 TYR A C 1
ATOM 766 O O . TYR A 1 93 ? -8.5 25.188 6.688 1 83.44 93 TYR A O 1
ATOM 774 N N . SER A 1 94 ? -9.961 23.547 6.258 1 86.44 94 SER A N 1
ATOM 775 C CA . SER A 1 94 ? -9.5 22.672 7.336 1 86.44 94 SER A CA 1
ATOM 776 C C . SER A 1 94 ? -8.938 21.359 6.785 1 86.44 94 SER A C 1
ATOM 778 O O . SER A 1 94 ? -9.375 20.891 5.738 1 86.44 94 SER A O 1
ATOM 780 N N . TYR A 1 95 ? -7.938 20.906 7.512 1 85.62 95 TYR A N 1
ATOM 781 C CA . TYR A 1 95 ? -7.254 19.688 7.055 1 85.62 95 TYR A CA 1
ATOM 782 C C . TYR A 1 95 ? -7.312 18.594 8.117 1 85.62 95 TYR A C 1
ATOM 784 O O . TYR A 1 95 ? -7.152 18.875 9.305 1 85.62 95 TYR A O 1
ATOM 792 N N . LYS A 1 96 ? -7.531 17.391 7.645 1 88.56 96 LYS A N 1
ATOM 793 C CA . LYS A 1 96 ? -7.598 16.25 8.539 1 88.56 96 LYS A CA 1
ATOM 794 C C . LYS A 1 96 ? -6.82 15.055 7.977 1 88.56 96 LYS A C 1
ATOM 796 O O . LYS A 1 96 ? -6.945 14.734 6.793 1 88.56 96 LYS A O 1
ATOM 801 N N . LEU A 1 97 ? -6.039 14.531 8.836 1 88.94 97 LEU A N 1
ATOM 802 C CA . LEU A 1 97 ? -5.359 13.281 8.5 1 88.94 97 LEU A CA 1
ATOM 803 C C . LEU A 1 97 ? -6.316 12.102 8.602 1 88.94 97 LEU A C 1
ATOM 805 O O . LEU A 1 97 ? -6.969 11.914 9.625 1 88.94 97 LEU A O 1
ATOM 809 N N . GLN A 1 98 ? -6.406 11.297 7.48 1 89.81 98 GLN A N 1
ATOM 810 C CA . GLN A 1 98 ? -7.352 10.188 7.453 1 89.81 98 GLN A CA 1
ATOM 811 C C . GLN A 1 98 ? -6.695 8.922 6.906 1 89.81 98 GLN A C 1
ATOM 813 O O . GLN A 1 98 ? -5.703 8.992 6.18 1 89.81 98 GLN A O 1
ATOM 818 N N . ARG A 1 99 ? -7.34 7.82 7.363 1 87.56 99 ARG A N 1
ATOM 819 C CA . ARG A 1 99 ? -6.938 6.527 6.82 1 87.56 99 ARG A CA 1
ATOM 820 C C . ARG A 1 99 ? -7.871 6.094 5.691 1 87.56 99 ARG A C 1
ATOM 822 O O . ARG A 1 99 ? -9.086 6.297 5.77 1 87.56 99 ARG A O 1
ATOM 829 N N . GLN A 1 100 ? -7.242 5.559 4.664 1 90.19 100 GLN A N 1
ATOM 830 C CA . GLN A 1 100 ? -8.008 5.023 3.545 1 90.19 100 GLN A CA 1
ATOM 831 C C . GLN A 1 100 ? -7.449 3.68 3.086 1 90.19 100 GLN A C 1
ATOM 833 O O . GLN A 1 100 ? -6.23 3.506 3.004 1 90.19 100 GLN A O 1
ATOM 838 N N . VAL A 1 101 ? -8.422 2.754 2.816 1 90.75 101 VAL A N 1
ATOM 839 C CA . VAL A 1 101 ? -8 1.448 2.318 1 90.75 101 VAL A CA 1
ATOM 840 C C . VAL A 1 101 ? -7.723 1.529 0.819 1 90.75 101 VAL A C 1
ATOM 842 O O . VAL A 1 101 ? -8.5 2.129 0.071 1 90.75 101 VAL A O 1
ATOM 845 N N . LEU A 1 102 ? -6.59 0.982 0.432 1 91.44 102 LEU A N 1
ATOM 846 C CA . LEU A 1 102 ? -6.148 0.982 -0.959 1 91.44 102 LEU A CA 1
ATOM 847 C C . LEU A 1 102 ? -5.828 -0.433 -1.428 1 91.44 102 LEU A C 1
ATOM 849 O O . LEU A 1 102 ? -5.156 -1.188 -0.72 1 91.44 102 LEU A O 1
ATOM 853 N N . ILE A 1 103 ? -6.379 -0.81 -2.65 1 93.88 103 ILE A N 1
ATOM 854 C CA . ILE A 1 103 ? -5.887 -2.023 -3.291 1 93.88 103 ILE A CA 1
ATOM 855 C C . ILE A 1 103 ? -4.543 -1.743 -3.967 1 93.88 103 ILE A C 1
ATOM 857 O O . ILE A 1 103 ? -4.438 -0.839 -4.797 1 93.88 103 ILE A O 1
ATOM 861 N N . VAL A 1 104 ? -3.58 -2.562 -3.578 1 92.81 104 VAL A N 1
ATOM 862 C CA . VAL A 1 104 ? -2.219 -2.229 -3.979 1 92.81 104 VAL A CA 1
ATOM 863 C C . VAL A 1 104 ? -1.721 -3.238 -5.012 1 92.81 104 VAL A C 1
ATOM 865 O O . VAL A 1 104 ? -0.733 -2.988 -5.707 1 92.81 104 VAL A O 1
ATOM 868 N N . GLY A 1 105 ? -2.365 -4.336 -5.074 1 95.06 105 GLY A N 1
ATOM 869 C CA . GLY A 1 105 ? -2.029 -5.422 -5.984 1 95.06 105 GLY A CA 1
ATOM 870 C C . GLY A 1 105 ? -2.879 -6.66 -5.777 1 95.06 105 GLY A C 1
ATOM 871 O O . GLY A 1 105 ? -3.873 -6.625 -5.047 1 95.06 105 GLY A O 1
ATOM 872 N N . CYS A 1 106 ? -2.436 -7.672 -6.504 1 97.62 106 CYS A N 1
ATOM 873 C CA . CYS A 1 106 ? -3.152 -8.938 -6.406 1 97.62 106 CYS A CA 1
ATOM 874 C C . CYS A 1 106 ? -2.188 -10.094 -6.172 1 97.62 106 CYS A C 1
ATOM 876 O O . CYS A 1 106 ? -1.025 -10.031 -6.574 1 97.62 106 CYS A O 1
ATOM 878 N N . SER A 1 107 ? -2.67 -11.062 -5.484 1 97.62 107 SER A N 1
ATOM 879 C CA . SER A 1 107 ? -1.903 -12.281 -5.223 1 97.62 107 SER A CA 1
ATOM 880 C C . SER A 1 107 ? -2.764 -13.523 -5.402 1 97.62 107 SER A C 1
ATOM 882 O O . SER A 1 107 ? -3.975 -13.484 -5.176 1 97.62 107 SER A O 1
ATOM 884 N N . CYS A 1 108 ? -2.08 -14.609 -5.844 1 97.62 108 CYS A N 1
ATOM 885 C CA . CYS A 1 108 ? -2.771 -15.891 -5.965 1 97.62 108 CYS A CA 1
ATOM 886 C C . CYS A 1 108 ? -2.818 -16.609 -4.625 1 97.62 108 CYS A C 1
ATOM 888 O O . CYS A 1 108 ? -1.783 -16.812 -3.984 1 97.62 108 CYS A O 1
ATOM 890 N N . VAL A 1 109 ? -4.035 -17.031 -4.219 1 96.38 109 VAL A N 1
ATOM 891 C CA . VAL A 1 109 ? -4.191 -17.656 -2.908 1 96.38 109 VAL A CA 1
ATOM 892 C C . VAL A 1 109 ? -4.934 -18.984 -3.055 1 96.38 109 VAL A C 1
ATOM 894 O O . VAL A 1 109 ? -5.746 -19.156 -3.967 1 96.38 109 VAL A O 1
ATOM 897 N N . ARG A 1 110 ? -4.613 -19.891 -2.148 1 94.56 110 ARG A N 1
ATOM 898 C CA . ARG A 1 110 ? -5.359 -21.141 -2.074 1 94.56 110 ARG A CA 1
ATOM 899 C C . ARG A 1 110 ? -6.77 -20.906 -1.535 1 94.56 110 ARG A C 1
ATOM 901 O O . ARG A 1 110 ? -6.965 -20.109 -0.625 1 94.56 110 ARG A O 1
ATOM 908 N N . PRO A 1 111 ? -7.723 -21.688 -2.119 1 92.12 111 PRO A N 1
ATOM 909 C CA . PRO A 1 111 ? -9.078 -21.578 -1.583 1 92.12 111 PRO A CA 1
ATOM 910 C C . PRO A 1 111 ? -9.18 -22.016 -0.123 1 92.12 111 PRO A C 1
ATOM 912 O O . PRO A 1 111 ? -8.375 -22.828 0.334 1 92.12 111 PRO A O 1
ATOM 915 N N . ARG A 1 112 ? -10.125 -21.344 0.708 1 84.31 112 ARG A N 1
ATOM 916 C CA . ARG A 1 112 ? -10.32 -21.672 2.115 1 84.31 112 ARG A CA 1
ATOM 917 C C . ARG A 1 112 ? -10.922 -23.062 2.27 1 84.31 112 ARG A C 1
ATOM 919 O O . ARG A 1 112 ? -11.852 -23.438 1.541 1 84.31 112 ARG A O 1
ATOM 926 N N . VAL A 1 113 ? -10.07 -24.047 2.838 1 69.94 113 VAL A N 1
ATOM 927 C CA . VAL A 1 113 ? -10.594 -25.391 3.037 1 69.94 113 VAL A CA 1
ATOM 928 C C . VAL A 1 113 ? -11.711 -25.375 4.074 1 69.94 113 VAL A C 1
ATOM 930 O O . VAL A 1 113 ? -11.523 -24.891 5.191 1 69.94 113 VAL A O 1
ATOM 933 N N . GLN A 1 114 ? -12.898 -25.156 3.791 1 57.38 114 GLN A N 1
ATOM 934 C CA . GLN A 1 114 ? -14.023 -25.344 4.695 1 57.38 114 GLN A CA 1
ATOM 935 C C . GLN A 1 114 ? -13.992 -26.75 5.309 1 57.38 114 GLN A C 1
ATOM 937 O O . GLN A 1 114 ? -13.906 -27.75 4.586 1 57.38 114 GLN A O 1
ATOM 942 N N . THR A 1 115 ? -13.141 -26.812 6.363 1 45.34 115 THR A N 1
ATOM 943 C CA . THR A 1 115 ? -13.344 -28.078 7.047 1 45.34 115 THR A CA 1
ATOM 944 C C . THR A 1 115 ? -14.828 -28.344 7.273 1 45.34 115 THR A C 1
ATOM 946 O O . THR A 1 115 ? -15.547 -27.484 7.801 1 45.34 115 THR A O 1
ATOM 949 N N . SER A 1 116 ? -15.398 -29.016 6.328 1 38.62 116 SER A N 1
ATOM 950 C CA . SER A 1 116 ? -16.672 -29.609 6.719 1 38.62 116 SER A CA 1
ATOM 951 C C . SER A 1 116 ? -16.609 -30.188 8.125 1 38.62 116 SER A C 1
ATOM 953 O O . SER A 1 116 ? -15.773 -31.047 8.406 1 38.62 116 SER A O 1
ATOM 955 N N . THR A 1 117 ? -16.734 -29.266 8.984 1 36.34 117 THR A N 1
ATOM 956 C CA . THR A 1 117 ? -17.172 -30 10.156 1 36.34 117 THR A CA 1
ATOM 957 C C . THR A 1 117 ? -18.516 -30.688 9.883 1 36.34 117 THR A C 1
ATOM 959 O O . THR A 1 117 ? -19.359 -30.141 9.18 1 36.34 117 THR A O 1
ATOM 962 N N . MET B 1 1 ? -0.312 23.531 -12.102 1 30.62 1 MET B N 1
ATOM 963 C CA . MET B 1 1 ? -0.246 24.719 -11.266 1 30.62 1 MET B CA 1
ATOM 964 C C . MET B 1 1 ? 0.152 24.359 -9.836 1 30.62 1 MET B C 1
ATOM 966 O O . MET B 1 1 ? -0.482 23.516 -9.203 1 30.62 1 MET B O 1
ATOM 970 N N . TYR B 1 2 ? 1.409 24.656 -9.508 1 36.34 2 TYR B N 1
ATOM 971 C CA . TYR B 1 2 ? 2.008 24.453 -8.195 1 36.34 2 TYR B CA 1
ATOM 972 C C . TYR B 1 2 ? 1.231 25.203 -7.125 1 36.34 2 TYR B C 1
ATOM 974 O O . TYR B 1 2 ? 0.969 26.406 -7.266 1 36.34 2 TYR B O 1
ATOM 982 N N . GLN B 1 3 ? 0.23 24.609 -6.617 1 46.91 3 GLN B N 1
ATOM 983 C CA . GLN B 1 3 ? -0.379 25.438 -5.574 1 46.91 3 GLN B CA 1
ATOM 984 C C . GLN B 1 3 ? 0.642 25.797 -4.5 1 46.91 3 GLN B C 1
ATOM 986 O O . GLN B 1 3 ? 1.557 25.031 -4.211 1 46.91 3 GLN B O 1
ATOM 991 N N . PRO B 1 4 ? 0.655 27.016 -4.098 1 46.62 4 PRO B N 1
ATOM 992 C CA . PRO B 1 4 ? 1.548 27.562 -3.074 1 46.62 4 PRO B CA 1
ATOM 993 C C . PRO B 1 4 ? 1.602 26.703 -1.817 1 46.62 4 PRO B C 1
ATOM 995 O O . PRO B 1 4 ? 0.625 26.016 -1.487 1 46.62 4 PRO B O 1
ATOM 998 N N . SER B 1 5 ? 2.801 26.344 -1.485 1 56.12 5 SER B N 1
ATOM 999 C CA . SER B 1 5 ? 3.133 25.641 -0.25 1 56.12 5 SER B CA 1
ATOM 1000 C C . SER B 1 5 ? 2.467 26.297 0.955 1 56.12 5 SER B C 1
ATOM 1002 O O . SER B 1 5 ? 2.723 27.469 1.255 1 56.12 5 SER B O 1
ATOM 1004 N N . LYS B 1 6 ? 1.136 26.297 1.031 1 58.88 6 LYS B N 1
ATOM 1005 C CA . LYS B 1 6 ? 0.487 26.875 2.209 1 58.88 6 LYS B CA 1
ATOM 1006 C C . LYS B 1 6 ? 0.688 25.984 3.432 1 58.88 6 LYS B C 1
ATOM 1008 O O . LYS B 1 6 ? 0.673 24.75 3.322 1 58.88 6 LYS B O 1
ATOM 1013 N N . ALA B 1 7 ? 1.173 26.688 4.449 1 65 7 ALA B N 1
ATOM 1014 C CA . ALA B 1 7 ? 1.265 26.016 5.742 1 65 7 ALA B CA 1
ATOM 1015 C C . ALA B 1 7 ? -0.12 25.656 6.273 1 65 7 ALA B C 1
ATOM 1017 O O . ALA B 1 7 ? -1.062 26.438 6.145 1 65 7 ALA B O 1
ATOM 1018 N N . ILE B 1 8 ? -0.245 24.344 6.57 1 71.38 8 ILE B N 1
ATOM 1019 C CA . ILE B 1 8 ? -1.561 23.938 7.051 1 71.38 8 ILE B CA 1
ATOM 1020 C C . ILE B 1 8 ? -1.465 23.5 8.508 1 71.38 8 ILE B C 1
ATOM 1022 O O . ILE B 1 8 ? -0.404 23.062 8.961 1 71.38 8 ILE B O 1
ATOM 1026 N N . LYS B 1 9 ? -2.541 23.844 9.234 1 72.31 9 LYS B N 1
ATOM 1027 C CA . LYS B 1 9 ? -2.68 23.359 10.602 1 72.31 9 LYS B CA 1
ATOM 1028 C C . LYS B 1 9 ? -3.486 22.062 10.641 1 72.31 9 LYS B C 1
ATOM 1030 O O . LYS B 1 9 ? -4.559 21.969 10.039 1 72.31 9 LYS B O 1
ATOM 1035 N N . MET B 1 10 ? -2.867 21 11.109 1 76.88 10 MET B N 1
ATOM 1036 C CA . MET B 1 10 ? -3.551 19.719 11.18 1 76.88 10 MET B CA 1
ATOM 1037 C C . MET B 1 10 ? -3.238 19 12.5 1 76.88 10 MET B C 1
ATOM 1039 O O . MET B 1 10 ? -2.135 19.141 13.031 1 76.88 10 MET B O 1
ATOM 1043 N N . LYS B 1 11 ? -4.305 18.438 13.031 1 72.56 11 LYS B N 1
ATOM 1044 C CA . LYS B 1 11 ? -4.098 17.609 14.219 1 72.56 11 LYS B CA 1
ATOM 1045 C C . LYS B 1 11 ? -3.516 16.25 13.844 1 72.56 11 LYS B C 1
ATOM 1047 O O . LYS B 1 11 ? -3.994 15.602 12.914 1 72.56 11 LYS B O 1
ATOM 1052 N N . LEU B 1 12 ? -2.396 16 14.453 1 73 12 LEU B N 1
ATOM 1053 C CA . LEU B 1 12 ? -1.738 14.719 14.195 1 73 12 LEU B CA 1
ATOM 1054 C C . LEU B 1 12 ? -2.125 13.688 15.25 1 73 12 LEU B C 1
ATOM 1056 O O . LEU B 1 12 ? -2.098 13.977 16.453 1 73 12 LEU B O 1
ATOM 1060 N N . THR B 1 13 ? -2.842 12.797 14.883 1 68.19 13 THR B N 1
ATOM 1061 C CA . THR B 1 13 ? -3.082 11.664 15.766 1 68.19 13 THR B CA 1
ATOM 1062 C C . THR B 1 13 ? -2.156 10.5 15.422 1 68.19 13 THR B C 1
ATOM 1064 O O . THR B 1 13 ? -1.681 10.398 14.289 1 68.19 13 THR B O 1
ATOM 1067 N N . GLU B 1 14 ? -1.78 9.766 16.469 1 66 14 GLU B N 1
ATOM 1068 C CA . GLU B 1 14 ? -0.938 8.594 16.25 1 66 14 GLU B CA 1
ATOM 1069 C C . GLU B 1 14 ? -1.703 7.496 15.508 1 66 14 GLU B C 1
ATOM 1071 O O . GLU B 1 14 ? -2.861 7.219 15.828 1 66 14 GLU B O 1
ATOM 1076 N N . PHE B 1 15 ? -1.108 7.281 14.312 1 66.56 15 PHE B N 1
ATOM 1077 C CA . PHE B 1 15 ? -1.655 6.184 13.523 1 66.56 15 PHE B CA 1
ATOM 1078 C C . PHE B 1 15 ? -0.631 5.062 13.375 1 66.56 15 PHE B C 1
ATOM 1080 O O . PHE B 1 15 ? 0.567 5.281 13.562 1 66.56 15 PHE B O 1
ATOM 1087 N N . THR B 1 16 ? -1.038 3.826 13.445 1 63.19 16 THR B N 1
ATOM 1088 C CA . THR B 1 16 ? -0.209 2.727 12.969 1 63.19 16 THR B CA 1
ATOM 1089 C C . THR B 1 16 ? -0.653 2.279 11.578 1 63.19 16 THR B C 1
ATOM 1091 O O . THR B 1 16 ? -1.852 2.223 11.297 1 63.19 16 THR B O 1
ATOM 1094 N N . TYR B 1 17 ? 0.36 2.527 10.656 1 60.47 17 TYR B N 1
ATOM 1095 C CA . TYR B 1 17 ? 0.032 1.898 9.383 1 60.47 17 TYR B CA 1
ATOM 1096 C C . TYR B 1 17 ? -0.092 0.387 9.531 1 60.47 17 TYR B C 1
ATOM 1098 O O . TYR B 1 17 ? 0.743 -0.248 10.18 1 60.47 17 TYR B O 1
ATOM 1106 N N . GLY B 1 18 ? -1.064 -0.115 9.008 1 56.38 18 GLY B N 1
ATOM 1107 C CA . GLY B 1 18 ? -1.164 -1.564 8.945 1 56.38 18 GLY B CA 1
ATOM 1108 C C . GLY B 1 18 ? -1.548 -2.193 10.273 1 56.38 18 GLY B C 1
ATOM 1109 O O . GLY B 1 18 ? -0.829 -3.051 10.789 1 56.38 18 GLY B O 1
ATOM 1110 N N . SER B 1 19 ? -2.227 -1.417 11.219 1 49.91 19 SER B N 1
ATOM 1111 C CA . SER B 1 19 ? -2.648 -2.148 12.414 1 49.91 19 SER B CA 1
ATOM 1112 C C . SER B 1 19 ? -2.865 -3.627 12.102 1 49.91 19 SER B C 1
ATOM 1114 O O . SER B 1 19 ? -2.936 -4.02 10.938 1 49.91 19 SER B O 1
ATOM 1116 N N . ASP B 1 20 ? -3.119 -4.508 13.109 1 47.12 20 ASP B N 1
ATOM 1117 C CA . ASP B 1 20 ? -3.162 -5.961 13 1 47.12 20 ASP B CA 1
ATOM 1118 C C . ASP B 1 20 ? -3.789 -6.395 11.68 1 47.12 20 ASP B C 1
ATOM 1120 O O . ASP B 1 20 ? -5.016 -6.383 11.531 1 47.12 20 ASP B O 1
ATOM 1124 N N . ASN B 1 21 ? -3.191 -5.973 10.625 1 47.28 21 ASN B N 1
ATOM 1125 C CA . ASN B 1 21 ? -3.541 -6.297 9.25 1 47.28 21 ASN B CA 1
ATOM 1126 C C . ASN B 1 21 ? -4.113 -7.707 9.133 1 47.28 21 ASN B C 1
ATOM 1128 O O . ASN B 1 21 ? -4.977 -7.965 8.289 1 47.28 21 ASN B O 1
ATOM 1132 N N . THR B 1 22 ? -3.416 -8.695 9.891 1 51.62 22 THR B N 1
ATOM 1133 C CA . THR B 1 22 ? -4.02 -10.023 9.805 1 51.62 22 THR B CA 1
ATOM 1134 C C . THR B 1 22 ? -5.523 -9.945 10.062 1 51.62 22 THR B C 1
ATOM 1136 O O . THR B 1 22 ? -6.309 -10.617 9.383 1 51.62 22 THR B O 1
ATOM 1139 N N . GLU B 1 23 ? -5.848 -9.055 10.969 1 56.47 23 GLU B N 1
ATOM 1140 C CA . GLU B 1 23 ? -7.27 -9.023 11.297 1 56.47 23 GLU B CA 1
ATOM 1141 C C . GLU B 1 23 ? -8.055 -8.203 10.281 1 56.47 23 GLU B C 1
ATOM 1143 O O . GLU B 1 23 ? -9.18 -8.555 9.922 1 56.47 23 GLU B O 1
ATOM 1148 N N . LYS B 1 24 ? -7.23 -7.293 9.695 1 58.81 24 LYS B N 1
ATOM 1149 C CA . LYS B 1 24 ? -8.078 -6.379 8.93 1 58.81 24 LYS B CA 1
ATOM 1150 C C . LYS B 1 24 ? -8.203 -6.832 7.48 1 58.81 24 LYS B C 1
ATOM 1152 O O . LYS B 1 24 ? -9.266 -6.672 6.867 1 58.81 24 LYS B O 1
ATOM 1157 N N . PHE B 1 25 ? -7.066 -7.422 7.098 1 65.94 25 PHE B N 1
ATOM 1158 C CA . PHE B 1 25 ? -7.203 -7.715 5.676 1 65.94 25 PHE B CA 1
ATOM 1159 C C . PHE B 1 25 ? -7.188 -9.219 5.426 1 65.94 25 PHE B C 1
ATOM 1161 O O . PHE B 1 25 ? -7.09 -9.664 4.281 1 65.94 25 PHE B O 1
ATOM 1168 N N . GLY B 1 26 ? -7.371 -9.906 6.555 1 71.25 26 GLY B N 1
ATOM 1169 C CA . GLY B 1 26 ? -7.582 -11.336 6.422 1 71.25 26 GLY B CA 1
ATOM 1170 C C . GLY B 1 26 ? -6.289 -12.125 6.305 1 71.25 26 GLY B C 1
ATOM 1171 O O . GLY B 1 26 ? -5.238 -11.672 6.766 1 71.25 26 GLY B O 1
ATOM 1172 N N . ASP B 1 27 ? -6.449 -13.43 5.781 1 88.38 27 ASP B N 1
ATOM 1173 C CA . ASP B 1 27 ? -5.383 -14.422 5.762 1 88.38 27 ASP B CA 1
ATOM 1174 C C . ASP B 1 27 ? -4.758 -14.531 4.371 1 88.38 27 ASP B C 1
ATOM 1176 O O . ASP B 1 27 ? -4.281 -15.594 3.979 1 88.38 27 ASP B O 1
ATOM 1180 N N . VAL B 1 28 ? -4.781 -13.352 3.645 1 93.75 28 VAL B N 1
ATOM 1181 C CA . VAL B 1 28 ? -4.254 -13.398 2.285 1 93.75 28 VAL B CA 1
ATOM 1182 C C . VAL B 1 28 ? -2.77 -13.75 2.318 1 93.75 28 VAL B C 1
ATOM 1184 O O . VAL B 1 28 ? -2.305 -14.578 1.53 1 93.75 28 VAL B O 1
ATOM 1187 N N . HIS B 1 29 ? -2.066 -13.18 3.211 1 95.31 29 HIS B N 1
ATOM 1188 C CA . HIS B 1 29 ? -0.615 -13.32 3.264 1 95.31 29 HIS B CA 1
ATOM 1189 C C . HIS B 1 29 ? -0.214 -14.766 3.549 1 95.31 29 HIS B C 1
ATOM 1191 O O . HIS B 1 29 ? 0.802 -15.242 3.037 1 95.31 29 HIS B O 1
ATOM 1197 N N . SER B 1 30 ? -1.062 -15.461 4.305 1 93.75 30 SER B N 1
ATOM 1198 C CA . SER B 1 30 ? -0.721 -16.828 4.68 1 93.75 30 SER B CA 1
ATOM 1199 C C . SER B 1 30 ? -1.26 -17.828 3.66 1 93.75 30 SER B C 1
ATOM 1201 O O . SER B 1 30 ? -0.709 -18.922 3.506 1 93.75 30 SER B O 1
ATOM 1203 N N . ARG B 1 31 ? -2.211 -17.516 2.973 1 95.31 31 ARG B N 1
ATOM 1204 C CA . ARG B 1 31 ? -2.818 -18.422 1.996 1 95.31 31 ARG B CA 1
ATOM 1205 C C . ARG B 1 31 ? -2.186 -18.234 0.621 1 95.31 31 ARG B C 1
ATOM 1207 O O . ARG B 1 31 ? -2.381 -19.062 -0.27 1 95.31 31 ARG B O 1
ATOM 1214 N N . SER B 1 32 ? -1.521 -17.125 0.422 1 96.56 32 SER B N 1
ATOM 1215 C CA . SER B 1 32 ? -0.876 -16.859 -0.86 1 96.56 32 SER B CA 1
ATOM 1216 C C . SER B 1 32 ? 0.144 -17.938 -1.197 1 96.56 32 SER B C 1
ATOM 1218 O O . SER B 1 32 ? 0.819 -18.469 -0.308 1 96.56 32 SER B O 1
ATOM 1220 N N . ILE B 1 33 ? 0.291 -18.25 -2.521 1 97.19 33 ILE B N 1
ATOM 1221 C CA . ILE B 1 33 ? 1.36 -19.156 -2.928 1 97.19 33 ILE B CA 1
ATOM 1222 C C . ILE B 1 33 ? 2.674 -18.391 -3.041 1 97.19 33 ILE B C 1
ATOM 1224 O O . ILE B 1 33 ? 3.707 -18.953 -3.4 1 97.19 33 ILE B O 1
ATOM 1228 N N . SER B 1 34 ? 2.682 -17.156 -2.779 1 97.81 34 SER B N 1
ATOM 1229 C CA . SER B 1 34 ? 3.811 -16.281 -2.471 1 97.81 34 SER B CA 1
ATOM 1230 C C . SER B 1 34 ? 3.676 -15.672 -1.08 1 97.81 34 SER B C 1
ATOM 1232 O O . SER B 1 34 ? 3.52 -14.453 -0.942 1 97.81 34 SER B O 1
ATOM 1234 N N . PRO B 1 35 ? 3.77 -16.5 -0.062 1 97.44 35 PRO B N 1
ATOM 1235 C CA . PRO B 1 35 ? 3.455 -16 1.284 1 97.44 35 PRO B CA 1
ATOM 1236 C C . PRO B 1 35 ? 4.469 -14.984 1.795 1 97.44 35 PRO B C 1
ATOM 1238 O O . PRO B 1 35 ? 5.621 -14.984 1.353 1 97.44 35 PRO B O 1
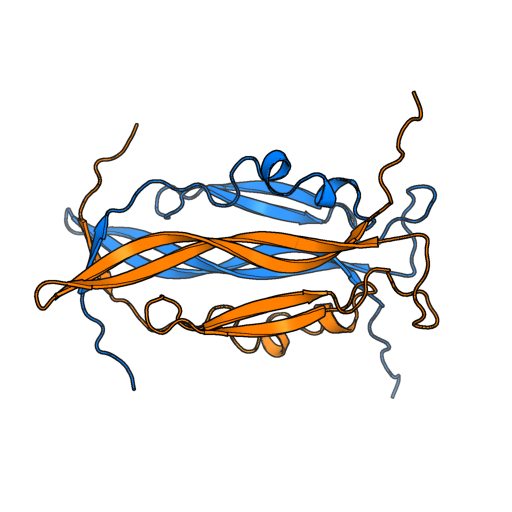ATOM 1241 N N . TRP B 1 36 ? 3.957 -14.133 2.689 1 96.69 36 TRP B N 1
ATOM 1242 C CA . TRP B 1 36 ? 4.832 -13.141 3.301 1 96.69 36 TRP B CA 1
ATOM 1243 C C . TRP B 1 36 ? 4.512 -12.969 4.781 1 96.69 36 TRP B C 1
ATOM 1245 O O . TRP B 1 36 ? 3.441 -13.367 5.242 1 96.69 36 TRP B O 1
ATOM 1255 N N . ASN B 1 37 ? 5.477 -12.484 5.43 1 94.12 37 ASN B N 1
ATOM 1256 C CA . ASN B 1 37 ? 5.309 -12.031 6.809 1 94.12 37 ASN B CA 1
ATOM 1257 C C . ASN B 1 37 ? 5.379 -10.516 6.914 1 94.12 37 ASN B C 1
ATOM 1259 O O . ASN B 1 37 ? 5.84 -9.844 5.988 1 94.12 37 ASN B O 1
ATOM 1263 N N . TYR B 1 38 ? 4.785 -10.039 7.98 1 91.31 38 TYR B N 1
ATOM 1264 C CA . TYR B 1 38 ? 4.895 -8.609 8.25 1 91.31 38 TYR B CA 1
ATOM 1265 C C . TYR B 1 38 ? 5.945 -8.336 9.32 1 91.31 38 TYR B C 1
ATOM 1267 O O . TYR B 1 38 ? 6.055 -9.086 10.297 1 91.31 38 TYR B O 1
ATOM 1275 N N . THR B 1 39 ? 6.703 -7.367 9.102 1 91.5 39 THR B N 1
ATOM 1276 C CA . THR B 1 39 ? 7.598 -6.82 10.117 1 91.5 39 THR B CA 1
ATOM 1277 C C . THR B 1 39 ? 7.227 -5.375 10.438 1 91.5 39 THR B C 1
ATOM 1279 O O . THR B 1 39 ? 6.625 -4.684 9.617 1 91.5 39 THR B O 1
ATOM 1282 N N . ILE B 1 40 ? 7.457 -5 11.609 1 90.19 40 ILE B N 1
ATOM 1283 C CA . ILE B 1 40 ? 7.148 -3.635 12.023 1 90.19 40 ILE B CA 1
ATOM 1284 C C . ILE B 1 40 ? 8.375 -2.744 11.82 1 90.19 40 ILE B C 1
ATOM 1286 O O . ILE B 1 40 ? 9.453 -3.027 12.344 1 90.19 40 ILE B O 1
ATOM 1290 N N . ASN B 1 41 ? 8.266 -1.77 10.984 1 91.44 41 ASN B N 1
ATOM 1291 C CA . ASN B 1 41 ? 9.234 -0.69 10.828 1 91.44 41 ASN B CA 1
ATOM 1292 C C . ASN B 1 41 ? 8.898 0.5 11.719 1 91.44 41 ASN B C 1
ATOM 1294 O O . ASN B 1 41 ? 7.922 1.214 11.477 1 91.44 41 ASN B O 1
ATOM 1298 N N . HIS B 1 42 ? 9.703 0.725 12.789 1 92.81 42 HIS B N 1
ATOM 1299 C CA . HIS B 1 42 ? 9.422 1.761 13.781 1 92.81 42 HIS B CA 1
ATOM 1300 C C . HIS B 1 42 ? 10.352 2.959 13.602 1 92.81 42 HIS B C 1
ATOM 1302 O O . HIS B 1 42 ? 11.562 2.793 13.438 1 92.81 42 HIS B O 1
ATOM 1308 N N . ASP B 1 43 ? 9.82 4.109 13.516 1 93.5 43 ASP B N 1
ATOM 1309 C CA . ASP B 1 43 ? 10.492 5.398 13.508 1 93.5 43 ASP B CA 1
ATOM 1310 C C . ASP B 1 43 ? 9.773 6.406 14.398 1 93.5 43 ASP B C 1
ATOM 1312 O O . ASP B 1 43 ? 8.695 6.898 14.047 1 93.5 43 ASP B O 1
ATOM 1316 N N . PRO B 1 44 ? 10.336 6.746 15.555 1 91.19 44 PRO B N 1
ATOM 1317 C CA . PRO B 1 44 ? 9.656 7.645 16.484 1 91.19 44 PRO B CA 1
ATOM 1318 C C . PRO B 1 44 ? 9.484 9.055 15.93 1 91.19 44 PRO B C 1
ATOM 1320 O O . PRO B 1 44 ? 8.695 9.844 16.469 1 91.19 44 PRO B O 1
ATOM 1323 N N . ASN B 1 45 ? 10.18 9.375 14.852 1 91.5 45 ASN B N 1
ATOM 1324 C CA . ASN B 1 45 ? 10.094 10.711 14.273 1 91.5 45 ASN B CA 1
ATOM 1325 C C . ASN B 1 45 ? 9.219 10.727 13.016 1 91.5 45 ASN B C 1
ATOM 1327 O O . ASN B 1 45 ? 9.312 11.648 12.203 1 91.5 45 ASN B O 1
ATOM 1331 N N . ARG B 1 46 ? 8.406 9.719 12.906 1 91.75 46 ARG B N 1
ATOM 1332 C CA . ARG B 1 46 ? 7.551 9.578 11.734 1 91.75 46 ARG B CA 1
ATOM 1333 C C . ARG B 1 46 ? 6.098 9.367 12.141 1 91.75 46 ARG B C 1
ATOM 1335 O O . ARG B 1 46 ? 5.816 8.719 13.148 1 91.75 46 ARG B O 1
ATOM 1342 N N . ILE B 1 47 ? 5.176 9.867 11.352 1 86.38 47 ILE B N 1
ATOM 1343 C CA . ILE B 1 47 ? 3.748 9.602 11.469 1 86.38 47 ILE B CA 1
ATOM 1344 C C . ILE B 1 47 ? 3.252 8.891 10.211 1 86.38 47 ILE B C 1
ATOM 1346 O O . ILE B 1 47 ? 3.322 9.453 9.109 1 86.38 47 ILE B O 1
ATOM 1350 N N . PRO B 1 48 ? 2.723 7.785 10.414 1 89.44 48 PRO B N 1
ATOM 1351 C CA . PRO B 1 48 ? 2.672 6.988 11.641 1 89.44 48 PRO B CA 1
ATOM 1352 C C . PRO B 1 48 ? 4.051 6.496 12.086 1 89.44 48 PRO B C 1
ATOM 1354 O O . PRO B 1 48 ? 4.941 6.32 11.25 1 89.44 48 PRO B O 1
ATOM 1357 N N . SER B 1 49 ? 4.184 6.211 13.367 1 90.31 49 SER B N 1
ATOM 1358 C CA . SER B 1 49 ? 5.477 5.773 13.883 1 90.31 49 SER B CA 1
ATOM 1359 C C . SER B 1 49 ? 5.73 4.305 13.578 1 90.31 49 SER B C 1
ATOM 1361 O O . SER B 1 49 ? 6.871 3.838 13.625 1 90.31 49 SER B O 1
ATOM 1363 N N . GLU B 1 50 ? 4.625 3.582 13.312 1 90.06 50 GLU B N 1
ATOM 1364 C CA .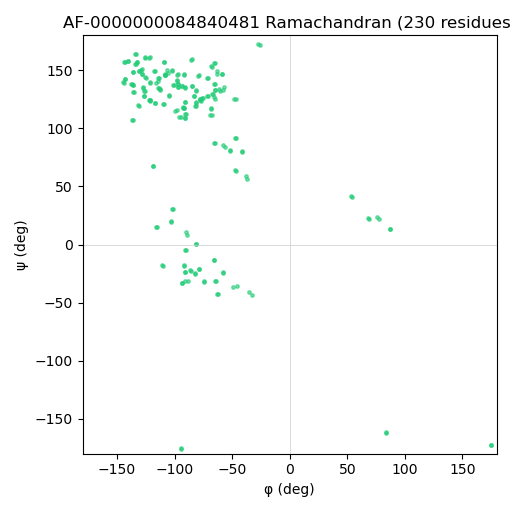 GLU B 1 50 ? 4.754 2.16 13.008 1 90.06 50 GLU B CA 1
ATOM 1365 C C . GLU B 1 50 ? 4.164 1.831 11.641 1 90.06 50 GLU B C 1
ATOM 1367 O O . GLU B 1 50 ? 3.018 2.174 11.352 1 90.06 50 GLU B O 1
ATOM 1372 N N . ILE B 1 51 ? 5.016 1.241 10.828 1 90.12 51 ILE B N 1
ATOM 1373 C CA . ILE B 1 51 ? 4.59 0.775 9.516 1 90.12 51 ILE B CA 1
ATOM 1374 C C . ILE B 1 51 ? 4.836 -0.727 9.391 1 90.12 51 ILE B C 1
ATOM 1376 O O . ILE B 1 51 ? 5.941 -1.205 9.664 1 90.12 51 ILE B O 1
ATOM 1380 N N . ARG B 1 52 ? 3.803 -1.432 9.094 1 89.19 52 ARG B N 1
ATOM 1381 C CA . ARG B 1 52 ? 3.967 -2.854 8.812 1 89.19 52 ARG B CA 1
ATOM 1382 C C . ARG B 1 52 ? 4.426 -3.078 7.375 1 89.19 52 ARG B C 1
ATOM 1384 O O . ARG B 1 52 ? 3.766 -2.643 6.43 1 89.19 52 ARG B O 1
ATOM 1391 N N . GLU B 1 53 ? 5.484 -3.705 7.297 1 92.06 53 GLU B N 1
ATOM 1392 C CA . GLU B 1 53 ? 6.094 -3.975 5.996 1 92.06 53 GLU B CA 1
ATOM 1393 C C . GLU B 1 53 ? 6.098 -5.469 5.688 1 92.06 53 GLU B C 1
ATOM 1395 O O . GLU B 1 53 ? 6.41 -6.285 6.555 1 92.06 53 GLU B O 1
ATOM 1400 N N . ALA B 1 54 ? 5.719 -5.785 4.461 1 93.56 54 ALA B N 1
ATOM 1401 C CA . ALA B 1 54 ? 5.707 -7.184 4.035 1 93.56 54 ALA B CA 1
ATOM 1402 C C . ALA B 1 54 ? 7.109 -7.656 3.67 1 93.56 54 ALA B C 1
ATOM 1404 O O . ALA B 1 54 ? 7.934 -6.871 3.191 1 93.56 54 ALA B O 1
ATOM 1405 N N . LYS B 1 55 ? 7.383 -8.93 3.961 1 96.56 55 LYS B N 1
ATOM 1406 C CA . LYS B 1 55 ? 8.578 -9.641 3.518 1 96.56 55 LYS B CA 1
ATOM 1407 C C . LYS B 1 55 ? 8.227 -10.984 2.896 1 96.56 55 LYS B C 1
ATOM 1409 O O . LYS B 1 55 ? 7.695 -11.867 3.574 1 96.56 55 LYS B O 1
ATOM 1414 N N . CYS B 1 56 ? 8.617 -11.062 1.645 1 97.75 56 CYS B N 1
ATOM 1415 C CA . CYS B 1 56 ? 8.328 -12.328 0.979 1 97.75 56 CYS B CA 1
ATOM 1416 C C . CYS B 1 56 ? 9.102 -13.469 1.621 1 97.75 56 CYS B C 1
ATOM 1418 O O . CYS B 1 56 ? 10.312 -13.367 1.831 1 97.75 56 CYS B O 1
ATOM 1420 N N . LEU B 1 57 ? 8.453 -14.578 1.902 1 97.44 57 LEU B N 1
ATOM 1421 C CA . LEU B 1 57 ? 9.062 -15.68 2.641 1 97.44 57 LEU B CA 1
ATOM 1422 C C . LEU B 1 57 ? 10.047 -16.453 1.763 1 97.44 57 LEU B C 1
ATOM 1424 O O . LEU B 1 57 ? 11.039 -16.984 2.258 1 97.44 57 LEU B O 1
ATOM 1428 N N . TYR B 1 58 ? 9.773 -16.516 0.445 1 97.44 58 TYR B N 1
ATOM 1429 C CA . TYR B 1 58 ? 10.562 -17.344 -0.469 1 97.44 58 TYR B CA 1
ATOM 1430 C C . TYR B 1 58 ? 10.906 -16.562 -1.738 1 97.44 58 TYR B C 1
ATOM 1432 O O . TYR B 1 58 ? 10.273 -15.547 -2.037 1 97.44 58 TYR B O 1
ATOM 1440 N N . MET B 1 59 ? 11.859 -17.047 -2.473 1 96.94 59 MET B N 1
ATOM 1441 C CA . MET B 1 59 ? 12.258 -16.453 -3.75 1 96.94 59 MET B CA 1
ATOM 1442 C C . MET B 1 59 ? 11.398 -17.016 -4.887 1 96.94 59 MET B C 1
ATOM 1444 O O . MET B 1 59 ? 11.289 -16.391 -5.941 1 96.94 59 MET B O 1
ATOM 1448 N N . ARG B 1 60 ? 10.852 -18.219 -4.559 1 97.31 60 ARG B N 1
ATOM 1449 C CA . ARG B 1 60 ? 10 -18.891 -5.531 1 97.31 60 ARG B CA 1
ATOM 1450 C C . ARG B 1 60 ? 8.609 -19.141 -4.961 1 97.31 60 ARG B C 1
ATOM 1452 O O . ARG B 1 60 ? 8.406 -19.062 -3.748 1 97.31 60 ARG B O 1
ATOM 1459 N N . CYS B 1 61 ? 7.676 -19.375 -5.84 1 97.62 61 CYS B N 1
ATOM 1460 C CA . CYS B 1 61 ? 6.301 -19.609 -5.418 1 97.62 61 CYS B CA 1
ATOM 1461 C C . CYS B 1 61 ? 6.078 -21.078 -5.059 1 97.62 61 CYS B C 1
ATOM 1463 O O . CYS B 1 61 ? 6.848 -21.938 -5.477 1 97.62 61 CYS B O 1
ATOM 1465 N N . LEU B 1 62 ? 5.039 -21.25 -4.285 1 96.5 62 LEU B N 1
ATOM 1466 C CA . LEU B 1 62 ? 4.762 -22.594 -3.771 1 96.5 62 LEU B CA 1
ATOM 1467 C C . LEU B 1 62 ? 3.822 -23.344 -4.703 1 96.5 62 LEU B C 1
ATOM 1469 O O . LEU B 1 62 ? 2.891 -22.75 -5.262 1 96.5 62 LEU B O 1
ATOM 1473 N N . ASP B 1 63 ? 4.07 -24.625 -4.758 1 92.06 63 ASP B N 1
ATOM 1474 C CA . ASP B 1 63 ? 3.16 -25.469 -5.512 1 92.06 63 ASP B CA 1
ATOM 1475 C C . ASP B 1 63 ? 2.09 -26.078 -4.602 1 92.06 63 ASP B C 1
ATOM 1477 O O . ASP B 1 63 ? 1.933 -25.656 -3.457 1 92.06 63 ASP B O 1
ATOM 1481 N N . ALA B 1 64 ? 1.209 -26.984 -5.203 1 87.38 64 ALA B N 1
ATOM 1482 C CA . ALA B 1 64 ? 0.078 -27.562 -4.484 1 87.38 64 ALA B CA 1
ATOM 1483 C C . ALA B 1 64 ? 0.547 -28.312 -3.246 1 87.38 64 ALA B C 1
ATOM 1485 O O . ALA B 1 64 ? -0.208 -28.469 -2.283 1 87.38 64 ALA B O 1
ATOM 1486 N N . ARG B 1 65 ? 1.791 -28.766 -3.229 1 90.38 65 ARG B N 1
ATOM 1487 C CA . ARG B 1 65 ? 2.342 -29.531 -2.113 1 90.38 65 ARG B CA 1
ATOM 1488 C C . ARG B 1 65 ? 2.992 -28.609 -1.087 1 90.38 65 ARG B C 1
ATOM 1490 O O . ARG B 1 65 ? 3.516 -29.078 -0.072 1 90.38 65 ARG B O 1
ATOM 1497 N N . GLY B 1 66 ? 3.066 -27.344 -1.354 1 91.06 66 GLY B N 1
ATOM 1498 C CA . GLY B 1 66 ? 3.697 -26.406 -0.446 1 91.06 66 GLY B CA 1
ATOM 1499 C C . GLY B 1 66 ? 5.191 -26.281 -0.663 1 91.06 66 GLY B C 1
ATOM 1500 O O . GLY B 1 66 ? 5.914 -25.797 0.212 1 91.06 66 GLY B O 1
ATOM 1501 N N . GLU B 1 67 ? 5.645 -26.812 -1.794 1 94.56 67 GLU B N 1
ATOM 1502 C CA . GLU B 1 67 ? 7.07 -26.75 -2.113 1 94.56 67 GLU B CA 1
ATOM 1503 C C . GLU B 1 67 ? 7.355 -25.656 -3.143 1 94.56 67 GLU B C 1
ATOM 1505 O O . GLU B 1 67 ? 6.512 -25.359 -3.99 1 94.56 67 GLU B O 1
ATOM 1510 N N . GLN B 1 68 ? 8.547 -25.141 -3.027 1 93.62 68 GLN B N 1
ATOM 1511 C CA . GLN B 1 68 ? 8.938 -24.109 -3.992 1 93.62 68 GLN B CA 1
ATOM 1512 C C . GLN B 1 68 ? 9.078 -24.703 -5.395 1 93.62 68 GLN B C 1
ATOM 1514 O O . GLN B 1 68 ? 9.68 -25.766 -5.566 1 93.62 68 GLN B O 1
ATOM 1519 N N . ASP B 1 69 ? 8.438 -24.047 -6.301 1 86.88 69 ASP B N 1
ATOM 1520 C CA . ASP B 1 69 ? 8.555 -24.391 -7.715 1 86.88 69 ASP B CA 1
ATOM 1521 C C . ASP B 1 69 ? 9.406 -23.375 -8.461 1 86.88 69 ASP B C 1
ATOM 1523 O O . ASP B 1 69 ? 9.312 -22.172 -8.211 1 86.88 69 ASP B O 1
ATOM 1527 N N . ASN B 1 70 ? 10.125 -23.812 -9.469 1 89.12 70 ASN B N 1
ATOM 1528 C CA . ASN B 1 70 ? 11.078 -22.969 -10.172 1 89.12 70 ASN B CA 1
ATOM 1529 C C . ASN B 1 70 ? 10.422 -22.219 -11.336 1 89.12 70 ASN B C 1
ATOM 1531 O O . ASN B 1 70 ? 11.078 -21.453 -12.047 1 89.12 70 ASN B O 1
ATOM 1535 N N . GLN B 1 71 ? 9.156 -22.281 -11.461 1 91.31 71 GLN B N 1
ATOM 1536 C CA . GLN B 1 71 ? 8.508 -21.703 -12.633 1 91.31 71 GLN B CA 1
ATOM 1537 C C . GLN B 1 71 ? 8.164 -20.234 -12.406 1 91.31 71 GLN B C 1
ATOM 1539 O O . GLN B 1 71 ? 8.094 -19.453 -13.359 1 91.31 71 GLN B O 1
ATOM 1544 N N . LEU B 1 72 ? 7.895 -19.969 -11.172 1 94.94 72 LEU B N 1
ATOM 1545 C CA . LEU B 1 72 ? 7.445 -18.625 -10.836 1 94.94 72 LEU B CA 1
ATOM 1546 C C . LEU B 1 72 ? 8.328 -18.016 -9.75 1 94.94 72 LEU B C 1
ATOM 1548 O O . LEU B 1 72 ? 8.797 -18.719 -8.859 1 94.94 72 LEU B O 1
ATOM 1552 N N . ASN B 1 73 ? 8.547 -16.719 -9.883 1 96.44 73 ASN B N 1
ATOM 1553 C CA . ASN B 1 73 ? 9.273 -15.969 -8.875 1 96.44 73 ASN B CA 1
ATOM 1554 C C . ASN B 1 73 ? 8.32 -15.258 -7.914 1 96.44 73 ASN B C 1
ATOM 1556 O O . ASN B 1 73 ? 7.289 -14.727 -8.336 1 96.44 73 ASN B O 1
ATOM 1560 N N . SER B 1 74 ? 8.648 -15.367 -6.645 1 97.62 74 SER B N 1
ATOM 1561 C CA . SER B 1 74 ? 7.98 -14.531 -5.66 1 97.62 74 SER B CA 1
ATOM 1562 C C . SER B 1 74 ? 8.602 -13.141 -5.602 1 97.62 74 SER B C 1
ATOM 1564 O O . SER B 1 74 ? 9.766 -12.992 -5.23 1 97.62 74 SER B O 1
ATOM 1566 N N . VAL B 1 75 ? 7.805 -12.102 -5.895 1 97.06 75 VAL B N 1
ATOM 1567 C CA . VAL B 1 75 ? 8.336 -10.75 -6.027 1 97.06 75 VAL B CA 1
ATOM 1568 C C . VAL B 1 75 ? 7.543 -9.797 -5.137 1 97.06 75 VAL B C 1
ATOM 1570 O O . VAL B 1 75 ? 6.312 -9.852 -5.098 1 97.06 75 VAL B O 1
ATOM 1573 N N . PRO B 1 76 ? 8.242 -8.961 -4.438 1 96.62 76 PRO B N 1
ATOM 1574 C CA . PRO B 1 76 ? 7.551 -7.965 -3.611 1 96.62 76 PRO B CA 1
ATOM 1575 C C . PRO B 1 76 ? 6.754 -6.961 -4.441 1 96.62 76 PRO B C 1
ATOM 1577 O O . PRO B 1 76 ? 7.191 -6.562 -5.523 1 96.62 76 PRO B O 1
ATOM 1580 N N . ILE B 1 77 ? 5.598 -6.672 -3.967 1 94.62 77 ILE B N 1
ATOM 1581 C CA . ILE B 1 77 ? 4.816 -5.547 -4.469 1 94.62 77 ILE B CA 1
ATOM 1582 C C . ILE B 1 77 ? 5.145 -4.293 -3.658 1 94.62 77 ILE B C 1
ATOM 1584 O O . ILE B 1 77 ? 4.984 -4.277 -2.436 1 94.62 77 ILE B O 1
ATOM 1588 N N . LYS B 1 78 ? 5.594 -3.248 -4.387 1 92.69 78 LYS B N 1
ATOM 1589 C CA . LYS B 1 78 ? 5.996 -2.012 -3.723 1 92.69 78 LYS B CA 1
ATOM 1590 C C . LYS B 1 78 ? 4.992 -0.895 -3.982 1 92.69 78 LYS B C 1
ATOM 1592 O O . LYS B 1 78 ? 4.367 -0.849 -5.047 1 92.69 78 LYS B O 1
ATOM 1597 N N . GLN B 1 79 ? 4.848 -0.043 -2.953 1 88.69 79 GLN B N 1
ATOM 1598 C CA . GLN B 1 79 ? 3.957 1.109 -3.037 1 88.69 79 GLN B CA 1
ATOM 1599 C C . GLN B 1 79 ? 4.547 2.314 -2.311 1 88.69 79 GLN B C 1
ATOM 1601 O O . GLN B 1 79 ? 5.133 2.172 -1.235 1 88.69 79 GLN B O 1
ATOM 1606 N N . GLU B 1 80 ? 4.293 3.416 -2.936 1 88.06 80 GLU B N 1
ATOM 1607 C CA . GLU B 1 80 ? 4.668 4.633 -2.221 1 88.06 80 GLU B CA 1
ATOM 1608 C C . GLU B 1 80 ? 3.562 5.07 -1.262 1 88.06 80 GLU B C 1
ATOM 1610 O O . GLU B 1 80 ? 2.379 5.008 -1.6 1 88.06 80 GLU B O 1
ATOM 1615 N N . ILE B 1 81 ? 4.004 5.461 -0.054 1 88.19 81 ILE B N 1
ATOM 1616 C CA . ILE B 1 81 ? 3.061 5.992 0.925 1 88.19 81 ILE B CA 1
ATOM 1617 C C . ILE B 1 81 ? 3.529 7.363 1.401 1 88.19 81 ILE B C 1
ATOM 1619 O O . ILE B 1 81 ? 4.688 7.734 1.208 1 88.19 81 ILE B O 1
ATOM 1623 N N . LEU B 1 82 ? 2.568 8.078 1.96 1 88.75 82 LEU B N 1
ATOM 1624 C CA . LEU B 1 82 ? 2.902 9.359 2.584 1 88.75 82 LEU B CA 1
ATOM 1625 C C . LEU B 1 82 ? 3.176 9.18 4.074 1 88.75 82 LEU B C 1
ATOM 1627 O O . LEU B 1 82 ? 2.473 8.422 4.754 1 88.75 82 LEU B O 1
ATOM 1631 N N . VAL B 1 83 ? 4.156 9.812 4.441 1 90.38 83 VAL B N 1
ATOM 1632 C CA . VAL B 1 83 ? 4.473 9.883 5.867 1 90.38 83 VAL B CA 1
ATOM 1633 C C . VAL B 1 83 ? 4.777 11.328 6.254 1 90.38 83 VAL B C 1
ATOM 1635 O O . VAL B 1 83 ? 5.059 12.164 5.391 1 90.38 83 VAL B O 1
ATOM 1638 N N . ILE B 1 84 ? 4.621 11.609 7.48 1 88.88 84 ILE B N 1
ATOM 1639 C CA . ILE B 1 84 ? 5.02 12.906 8.023 1 88.88 84 ILE B CA 1
ATOM 1640 C C . ILE B 1 84 ? 6.242 12.727 8.922 1 88.88 84 ILE B C 1
ATOM 1642 O O . ILE B 1 84 ? 6.211 11.953 9.875 1 88.88 84 ILE B O 1
ATOM 1646 N N . LYS B 1 85 ? 7.332 13.391 8.594 1 91.88 85 LYS B N 1
ATOM 1647 C CA . LYS B 1 85 ? 8.539 13.359 9.414 1 91.88 85 LYS B CA 1
ATOM 1648 C C . LYS B 1 85 ? 8.625 14.586 10.312 1 91.88 85 LYS B C 1
ATOM 1650 O O . LYS B 1 85 ? 8.305 15.695 9.891 1 91.88 85 LYS B O 1
ATOM 1655 N N . ARG B 1 86 ? 9.086 14.305 11.516 1 89.69 86 ARG B N 1
ATOM 1656 C CA . ARG B 1 86 ? 9.266 15.383 12.484 1 89.69 86 ARG B CA 1
ATOM 1657 C C . ARG B 1 86 ? 10.742 15.609 12.789 1 89.69 86 ARG B C 1
ATOM 1659 O O . ARG B 1 86 ? 11.523 14.656 12.852 1 89.69 86 ARG B O 1
ATOM 1666 N N . HIS B 1 87 ? 11.094 16.812 12.766 1 91.81 87 HIS B N 1
ATOM 1667 C CA . HIS B 1 87 ? 12.469 17.203 13.078 1 91.81 87 HIS B CA 1
ATOM 1668 C C . HIS B 1 87 ? 12.5 18.266 14.172 1 91.81 87 HIS B C 1
ATOM 1670 O O . HIS B 1 87 ? 11.711 19.219 14.141 1 91.81 87 HIS B O 1
ATOM 1676 N N . TRP B 1 88 ? 13.32 17.953 15.195 1 88.44 88 TRP B N 1
ATOM 1677 C CA . TRP B 1 88 ? 13.5 18.891 16.297 1 88.44 88 TRP B CA 1
ATOM 1678 C C . TRP B 1 88 ? 14.672 19.828 16.031 1 88.44 88 TRP B C 1
ATOM 1680 O O . TRP B 1 88 ? 15.805 19.375 15.844 1 88.44 88 TRP B O 1
ATOM 1690 N N . LYS B 1 89 ? 14.336 21.031 15.844 1 84.88 89 LYS B N 1
ATOM 1691 C CA . LYS B 1 89 ? 15.352 22.078 15.672 1 84.88 89 LYS B CA 1
ATOM 1692 C C . LYS B 1 89 ? 14.891 23.391 16.312 1 84.88 89 LYS B C 1
ATOM 1694 O O . LYS B 1 89 ? 13.75 23.812 16.125 1 84.88 89 LYS B O 1
ATOM 1699 N N . GLN B 1 90 ? 15.984 24.062 16.984 1 85.81 90 GLN B N 1
ATOM 1700 C CA . GLN B 1 90 ? 15.75 25.375 17.578 1 85.81 90 GLN B CA 1
ATOM 1701 C C . GLN B 1 90 ? 14.547 25.344 18.516 1 85.81 90 GLN B C 1
ATOM 1703 O O . GLN B 1 90 ? 13.656 26.188 18.422 1 85.81 90 GLN B O 1
ATOM 1708 N N . CYS B 1 91 ? 14.375 24.375 19.297 1 86.69 91 CYS B N 1
ATOM 1709 C CA . CYS B 1 91 ? 13.398 24.219 20.359 1 86.69 91 CYS B CA 1
ATOM 1710 C C . CYS B 1 91 ? 11.992 24.094 19.797 1 86.69 91 CYS B C 1
ATOM 1712 O O . CYS B 1 91 ? 11.023 24.516 20.438 1 86.69 91 CYS B O 1
ATOM 1714 N N . LYS B 1 92 ? 11.906 23.703 18.594 1 83.56 92 LYS B N 1
ATOM 1715 C CA . LYS B 1 92 ? 10.594 23.453 18.016 1 83.56 92 LYS B CA 1
ATOM 1716 C C . LYS B 1 92 ? 10.648 22.266 17.062 1 83.56 92 LYS B C 1
ATOM 1718 O O . LYS B 1 92 ? 11.711 21.922 16.531 1 83.56 92 LYS B O 1
ATOM 1723 N N . TYR B 1 93 ? 9.398 21.609 16.828 1 83.38 93 TYR B N 1
ATOM 1724 C CA . TYR B 1 93 ? 9.297 20.562 15.82 1 83.38 93 TYR B CA 1
ATOM 1725 C C . TYR B 1 93 ? 8.898 21.141 14.469 1 83.38 93 TYR B C 1
ATOM 1727 O O . TYR B 1 93 ? 8.062 22.047 14.398 1 83.38 93 TYR B O 1
ATOM 1735 N N . SER B 1 94 ? 9.578 20.688 13.492 1 86.31 94 SER B N 1
ATOM 1736 C CA . SER B 1 94 ? 9.141 20.906 12.117 1 86.31 94 SER B CA 1
ATOM 1737 C C . SER B 1 94 ? 8.617 19.609 11.492 1 86.31 94 SER B C 1
ATOM 1739 O O . SER B 1 94 ? 9.078 18.516 11.844 1 86.31 94 SER B O 1
ATOM 1741 N N . TYR B 1 95 ? 7.621 19.797 10.648 1 85.69 95 TYR B N 1
ATOM 1742 C CA . TYR B 1 95 ? 6.984 18.641 10.031 1 85.69 95 TYR B CA 1
ATOM 1743 C C . TYR B 1 95 ? 7.07 18.719 8.508 1 85.69 95 TYR B C 1
ATOM 1745 O O . TYR B 1 95 ? 6.887 19.781 7.926 1 85.69 95 TYR B O 1
ATOM 1753 N N . LYS B 1 96 ? 7.344 17.578 7.914 1 88.56 96 LYS B N 1
ATOM 1754 C CA . LYS B 1 96 ? 7.441 17.5 6.461 1 88.56 96 LYS B CA 1
ATOM 1755 C C . LYS B 1 96 ? 6.711 16.281 5.926 1 88.56 96 LYS B C 1
ATOM 1757 O O . LYS B 1 96 ? 6.859 15.172 6.465 1 88.56 96 LYS B O 1
ATOM 1762 N N . LEU B 1 97 ? 5.93 16.547 4.965 1 88.88 97 LEU B N 1
ATOM 1763 C CA . LEU B 1 97 ? 5.297 15.453 4.234 1 88.88 97 LEU B CA 1
ATOM 1764 C C . LEU B 1 97 ? 6.289 14.781 3.295 1 88.88 97 LEU B C 1
ATOM 1766 O O . LEU B 1 97 ? 6.934 15.445 2.48 1 88.88 97 LEU B O 1
ATOM 1770 N N . GLN B 1 98 ? 6.43 13.406 3.436 1 89.62 98 GLN B N 1
ATOM 1771 C CA . GLN B 1 98 ? 7.414 12.688 2.633 1 89.62 98 GLN B CA 1
ATOM 1772 C C . GLN B 1 98 ? 6.812 11.422 2.029 1 89.62 98 GLN B C 1
ATOM 1774 O O . GLN B 1 98 ? 5.832 10.891 2.549 1 89.62 98 GLN B O 1
ATOM 1779 N N . ARG B 1 99 ? 7.48 11.07 0.913 1 87.5 99 ARG B N 1
ATOM 1780 C CA . ARG B 1 99 ? 7.133 9.797 0.291 1 87.5 99 ARG B CA 1
ATOM 1781 C C . ARG B 1 99 ? 8.094 8.695 0.722 1 87.5 99 ARG B C 1
ATOM 1783 O O . ARG B 1 99 ? 9.297 8.93 0.847 1 87.5 99 ARG B O 1
ATOM 1790 N N . GLN B 1 100 ? 7.496 7.543 0.988 1 90.12 100 GLN B N 1
ATOM 1791 C CA . GLN B 1 100 ? 8.305 6.375 1.334 1 90.12 100 GLN B CA 1
ATOM 1792 C C . GLN B 1 100 ? 7.801 5.129 0.616 1 90.12 100 GLN B C 1
ATOM 1794 O O . GLN B 1 100 ? 6.59 4.902 0.519 1 90.12 100 GLN B O 1
ATOM 1799 N N . VAL B 1 101 ? 8.805 4.344 0.106 1 90.75 101 VAL B N 1
ATOM 1800 C CA . VAL B 1 101 ? 8.438 3.092 -0.556 1 90.75 101 VAL B CA 1
ATOM 1801 C C . VAL B 1 101 ? 8.188 2.008 0.489 1 90.75 101 VAL B C 1
ATOM 1803 O O . VAL B 1 101 ? 8.961 1.863 1.441 1 90.75 101 VAL B O 1
ATOM 1806 N N . LEU B 1 102 ? 7.074 1.324 0.318 1 91.38 102 LEU B N 1
ATOM 1807 C CA . LEU B 1 102 ? 6.66 0.265 1.229 1 91.38 102 LEU B CA 1
ATOM 1808 C C . LEU B 1 102 ? 6.398 -1.032 0.472 1 91.38 102 LEU B C 1
ATOM 1810 O O . LEU B 1 102 ? 5.738 -1.025 -0.571 1 91.38 102 LEU B O 1
ATOM 1814 N N . ILE B 1 103 ? 6.984 -2.178 1.005 1 93.81 103 ILE B N 1
ATOM 1815 C CA . ILE B 1 103 ? 6.551 -3.479 0.51 1 93.81 103 ILE B CA 1
ATOM 1816 C C . ILE B 1 103 ? 5.211 -3.85 1.144 1 93.81 103 ILE B C 1
ATOM 1818 O O . ILE B 1 103 ? 5.086 -3.883 2.369 1 93.81 103 ILE B O 1
ATOM 1822 N N . VAL B 1 104 ? 4.266 -4.141 0.255 1 92.88 104 VAL B N 1
ATOM 1823 C CA . VAL B 1 104 ? 2.898 -4.27 0.746 1 92.88 104 VAL B CA 1
ATOM 1824 C C . VAL B 1 104 ? 2.453 -5.727 0.656 1 92.88 104 VAL B C 1
ATOM 1826 O O . VAL B 1 104 ? 1.471 -6.121 1.288 1 92.88 104 VAL B O 1
ATOM 1829 N N . GLY B 1 105 ? 3.141 -6.48 -0.108 1 95 105 GLY B N 1
ATOM 1830 C CA . GLY B 1 105 ? 2.857 -7.887 -0.331 1 95 105 GLY B CA 1
ATOM 1831 C C . GLY B 1 105 ? 3.75 -8.516 -1.385 1 95 105 GLY B C 1
ATOM 1832 O O . GLY B 1 105 ? 4.73 -7.91 -1.816 1 95 105 GLY B O 1
ATOM 1833 N N . CYS B 1 106 ? 3.355 -9.742 -1.679 1 97.56 106 CYS B N 1
ATOM 1834 C CA . CYS B 1 106 ? 4.117 -10.477 -2.684 1 97.56 106 CYS B CA 1
ATOM 1835 C C . CYS B 1 106 ? 3.189 -11.094 -3.725 1 97.56 106 CYS B C 1
ATOM 1837 O O . CYS B 1 106 ? 2.033 -11.398 -3.432 1 97.56 106 CYS B O 1
ATOM 1839 N N . SER B 1 107 ? 3.699 -11.195 -4.898 1 97.62 107 SER B N 1
ATOM 1840 C CA . SER B 1 107 ? 2.973 -11.82 -5.996 1 97.62 107 SER B CA 1
ATOM 1841 C C . SER B 1 107 ? 3.877 -12.75 -6.797 1 97.62 107 SER B C 1
ATOM 1843 O O . SER B 1 107 ? 5.082 -12.516 -6.898 1 97.62 107 SER B O 1
ATOM 1845 N N . CYS B 1 108 ? 3.242 -13.82 -7.34 1 97.56 108 CYS B N 1
ATOM 1846 C CA . CYS B 1 108 ? 3.977 -14.734 -8.211 1 97.56 108 CYS B CA 1
ATOM 1847 C C . CYS B 1 108 ? 4.027 -14.203 -9.641 1 97.56 108 CYS B C 1
ATOM 1849 O O . CYS B 1 108 ? 2.99 -13.891 -10.227 1 97.56 108 CYS B O 1
ATOM 1851 N N . VAL B 1 109 ? 5.25 -14.125 -10.195 1 96.25 109 VAL B N 1
ATOM 1852 C CA . VAL B 1 109 ? 5.41 -13.547 -11.531 1 96.25 109 VAL B CA 1
ATOM 1853 C C . VAL B 1 109 ? 6.199 -14.5 -12.422 1 96.25 109 VAL B C 1
ATOM 1855 O O . VAL B 1 109 ? 7.031 -15.273 -11.93 1 96.25 109 VAL B O 1
ATOM 1858 N N . ARG B 1 110 ? 5.91 -14.422 -13.703 1 94.5 110 ARG B N 1
ATOM 1859 C CA . ARG B 1 110 ? 6.691 -15.164 -14.68 1 94.5 110 ARG B CA 1
ATOM 1860 C C . ARG B 1 110 ? 8.086 -14.562 -14.844 1 94.5 110 ARG B C 1
ATOM 1862 O O . ARG B 1 110 ? 8.242 -13.344 -14.836 1 94.5 110 ARG B O 1
ATOM 1869 N N . PRO B 1 111 ? 9.086 -15.484 -15.039 1 91.75 111 PRO B N 1
ATOM 1870 C CA . PRO B 1 111 ? 10.43 -14.961 -15.289 1 91.75 111 PRO B CA 1
ATOM 1871 C C . PRO B 1 111 ? 10.508 -14.141 -16.578 1 91.75 111 PRO B C 1
ATOM 1873 O O . PRO B 1 111 ? 9.734 -14.367 -17.5 1 91.75 111 PRO B O 1
ATOM 1876 N N . ARG B 1 112 ? 11.445 -13.062 -16.641 1 85.19 112 ARG B N 1
ATOM 1877 C CA . ARG B 1 112 ? 11.617 -12.219 -17.812 1 85.19 112 ARG B CA 1
ATOM 1878 C C . ARG B 1 112 ? 12.258 -13 -18.953 1 85.19 112 ARG B C 1
ATOM 1880 O O . ARG B 1 112 ? 13.195 -13.773 -18.75 1 85.19 112 ARG B O 1
ATOM 1887 N N . VAL B 1 113 ? 11.43 -13.25 -20.062 1 69.06 113 VAL B N 1
ATOM 1888 C CA . VAL B 1 113 ? 11.984 -13.961 -21.203 1 69.06 113 VAL B CA 1
ATOM 1889 C C . VAL B 1 113 ? 13.086 -13.125 -21.844 1 69.06 113 VAL B C 1
ATOM 1891 O O . VAL B 1 113 ? 12.859 -11.969 -22.219 1 69.06 113 VAL B O 1
ATOM 1894 N N . GLN B 1 114 ? 14.266 -13.18 -21.469 1 57.03 114 GLN B N 1
ATOM 1895 C CA . GLN B 1 114 ? 15.383 -12.594 -22.203 1 57.03 114 GLN B CA 1
ATOM 1896 C C . GLN B 1 114 ? 15.383 -13.039 -23.656 1 57.03 114 GLN B C 1
ATOM 1898 O O . GLN B 1 114 ? 15.344 -14.234 -23.953 1 57.03 114 GLN B O 1
ATOM 1903 N N . THR B 1 115 ? 14.5 -12.32 -24.391 1 45.16 115 THR B N 1
ATOM 1904 C CA . THR B 1 115 ? 14.742 -12.625 -25.797 1 45.16 115 THR B CA 1
ATOM 1905 C C . THR B 1 115 ? 16.234 -12.562 -26.125 1 45.16 115 THR B C 1
ATOM 1907 O O . THR B 1 115 ? 16.891 -11.57 -25.812 1 45.16 115 THR B O 1
ATOM 1910 N N . SER B 1 116 ? 16.875 -13.703 -26.016 1 38.66 116 SER B N 1
ATOM 1911 C CA . SER B 1 116 ? 18.156 -13.742 -26.703 1 38.66 116 SER B CA 1
ATOM 1912 C C . SER B 1 116 ? 18.062 -13.062 -28.062 1 38.66 116 SER B C 1
ATOM 1914 O O . SER B 1 116 ? 17.25 -13.445 -28.906 1 38.66 116 SER B O 1
ATOM 1916 N N . THR B 1 117 ? 18.141 -11.805 -27.938 1 35.91 117 THR B N 1
ATOM 1917 C CA . THR B 1 117 ? 18.594 -11.398 -29.266 1 35.91 117 THR B CA 1
ATOM 1918 C C . THR B 1 117 ? 19.953 -12.023 -29.594 1 35.91 117 THR B C 1
ATOM 1920 O O . THR B 1 117 ? 20.797 -12.148 -28.719 1 35.91 117 THR B O 1
#

Secondary structure (DSSP, 8-state):
------EEEEE----EETTTHHHHH-SHHHHBSS-EEEEEEE-TTEESSEEEEEEES-SEEE-TTS-EEEEEEEEEEEEEEEEEEEEEETTEEEEEEEEEEEEEEEEEE--------/------EEEEE----EETTTHHHHH-SHHHHBSS-EEEEEEE-TTEESSEEEEEEES-SEEE-TTS-EEEEEEEEEEEEEEEEEEEEEETTEEEEEEEEEEEEEEEEEE--------

Solvent-accessible surface area (backbone atoms only — not comparable to full-atom values): 12852 Å² total; per-residue (Å²): 130,85,66,71,67,48,70,37,64,30,53,50,69,94,41,57,37,51,51,76,36,60,74,71,64,42,63,54,45,74,38,22,38,25,31,40,45,75,44,77,48,76,38,93,49,32,44,43,32,33,35,54,30,40,40,61,73,45,68,34,16,40,45,100,85,68,42,74,35,94,70,31,33,29,38,74,38,69,41,59,39,60,34,36,38,53,43,8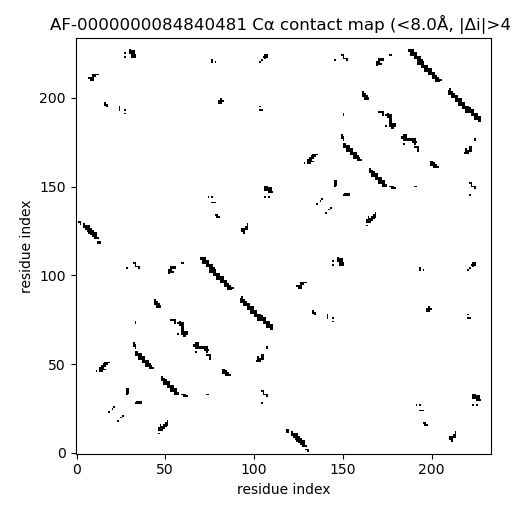3,54,95,93,39,78,44,46,41,71,40,81,42,83,37,35,73,37,32,23,36,22,54,71,83,78,71,70,78,119,130,84,65,72,65,48,72,37,63,30,52,52,70,96,42,57,37,49,52,73,37,60,74,70,63,41,64,54,45,73,37,21,38,23,30,38,47,74,44,77,48,76,38,93,47,31,44,44,31,35,35,53,30,41,40,62,72,46,68,34,16,41,43,99,85,69,43,75,36,91,71,29,33,29,38,74,38,70,42,59,41,61,32,35,39,52,42,82,54,93,92,39,78,46,46,41,72,41,82,43,83,39,36,73,37,31,23,36,22,54,70,83,77,72,70,78,119

Nearest PDB structures (foldseek):
  5nan-assembly2_E  TM=8.202E-01  e=2.363E-10  Homo sapiens
  6hgo-assembly1_A  TM=8.033E-01  e=2.950E-10  Homo sapiens
  3jvf-assembly1_B  TM=8.361E-01  e=5.134E-10  Homo sapiens
  4qhu-assembly1_C  TM=8.353E-01  e=5.883E-09  Homo sapiens
  7uwm-assembly1_B  TM=8.116E-01  e=1.783E-08  Homo sapiens

Sequence (234 aa):
MYQPSKAIKMKLTEFTYGSDNTEKFGDVHSRSISPWNYTINHDPNRIPSEIREAKCLYMRCLDARGEQDNQLNSVPIKQEILVIKRHWKQCKYSYKLQRQVLIVGCSCVRPRVQTSTMYQPSKAIKMKLTEFTYGSDNTEKFGDVHSRSISPWNYTINHDPNRIPSEIREAKCLYMRCLDARGEQDNQLNSVPIKQEILVIKRHWKQCKYSYKLQRQVLIVGCSCVRPRVQTST

Foldseek 3Di:
DPPPPDDDDDDADADAACPVVCVVVHCCQVPFQFHWDWDWDADPQKHNRTYTAIDGPDQAGADPVRDGDPFWGKDFDKDKDWMWGWDDDPNDIDIDIDIDIGGDHIDIDGDDPPPPD/DPPPPDDDDDDADADAACPVVCVVVHCCQVPFQFHWDWDWDADPQKHNRTYTAIDGPDQAGADPVRDGDPFWGKDFDKDKDWMWGWDDDPNDIDIDIDIDIGGDHIDIDGDDPPPPD

Radius of gyration: 20.07 Å; Cα contacts (8 Å, |Δi|>4): 545; chains: 2; bounding box: 36×61×55 Å